Protein AF-0000000072558152 (afdb_homodimer)

Solvent-accessible surface area (backbone atoms only — not comparable to full-atom values): 14705 Å² total; per-residue (Å²): 129,83,75,72,67,82,74,81,78,76,41,56,68,63,50,48,52,78,83,38,44,68,44,53,42,51,45,34,74,75,70,56,70,82,71,44,77,47,60,40,48,53,92,43,73,33,59,75,52,48,48,66,57,54,38,52,54,49,49,74,70,37,63,76,85,47,40,68,62,45,72,67,58,80,70,61,51,43,91,43,69,68,57,49,44,47,52,39,52,52,47,50,57,67,42,75,77,51,61,62,75,40,41,73,60,43,42,34,34,37,35,34,72,89,79,68,46,74,41,78,53,78,128,128,84,73,75,66,82,73,82,77,76,42,57,69,64,50,47,53,78,81,38,45,67,43,52,42,53,45,34,74,75,69,56,68,82,70,44,74,46,61,39,48,55,95,44,73,32,59,75,50,48,48,66,57,53,39,51,53,48,50,75,70,39,63,76,87,50,40,68,61,45,74,65,58,81,72,60,48,43,91,44,70,67,58,49,44,49,51,39,51,52,48,51,56,66,41,76,76,52,60,61,76,39,40,72,59,43,42,33,34,38,35,32,72,90,80,68,47,74,42,78,52,78,129

Organism: Hypocrea jecorina (strain QM6a) (NCBI:txid431241)

Secondary structure (DSSP, 8-state):
----TT----B-GGG-GGGGHHHHHHHHHHH-----EEEEETT-GGGS--HHHHHHHHHHHS-GGGHHHHHH------S-HHHHHHHHHHHHHH-TTS-HHHHHT-EEEEE-TTT--EEEE--/---GGG----B-GGG-GGGGHHHHHHHHHHH-----EEEEETT-GGGS--HHHHHHHHHHHS-GGGHHHHHH------S-HHHHHHHHHHHHHH-TTS-HHHHHT-EEEEE-TTT--EEEE--

Foldseek 3Di:
DPPVPQDDDDDDQLLAVVVCLVVLLVCCVVPNDDEAEREAEPPGPLQVDDLVVVLVVVPVVDDPVCSVVSVPDDPPRDNDSLVSQVVRLVCLCPDPSHDNNHSVRYWYWYQYPVPRDIDTRDD/DPPVPPDDDDDDQLLQVVVCLVVLLVCCVVPNDDEAEREAEPPGPLQVDDLVVVLVVVPVVDDPVCSVVSVPDDPPRDNDSLVSQVVRLVCLCPDPSHDNNHSVRYWYWYAYPVPRDIDTRDD

InterPro domains:
  IPR001765 Carbonic anhydrase [PTHR43175] (7-122)
  IPR001765 Carbonic anhydrase [SM00947] (3-122)
  IPR036874 Carbonic anhydrase superfamily [G3DSA:3.40.1050.10] (2-121)
  IPR036874 Carbonic anhydrase superfamily [SSF53056] (6-121)

Radius of gyration: 18.53 Å; Cα contacts (8 Å, |Δi|>4): 327; chains: 2; bounding box: 43×47×46 Å

pLDDT: mean 92.31, std 12.51, range [23.36, 98.12]

Structure (mmCIF, N/CA/C/O backbone):
data_AF-0000000072558152-model_v1
#
loop_
_entity.id
_entity.type
_entity.pdbx_description
1 polymer 'Predicted protein'
#
loop_
_atom_site.group_PDB
_atom_site.id
_atom_site.type_symbol
_atom_site.label_atom_id
_atom_site.label_alt_id
_atom_site.label_comp_id
_atom_site.label_asym_id
_atom_site.label_entity_id
_atom_site.label_seq_id
_atom_site.pdbx_PDB_ins_code
_atom_site.Cartn_x
_atom_site.Cartn_y
_atom_site.Cartn_z
_atom_site.occupancy
_atom_site.B_iso_or_equiv
_atom_site.auth_seq_id
_atom_site.auth_comp_id
_atom_site.auth_asym_id
_atom_site.auth_atom_id
_atom_site.pdbx_PDB_model_num
ATOM 1 N N . MET A 1 1 ? 9.469 23.547 -16.219 1 23.36 1 MET A N 1
ATOM 2 C CA . MET A 1 1 ? 9.789 22.234 -15.688 1 23.36 1 MET A CA 1
ATOM 3 C C . MET A 1 1 ? 8.57 21.594 -15.031 1 23.36 1 MET A C 1
ATOM 5 O O . MET A 1 1 ? 8.047 22.125 -14.047 1 23.36 1 MET A O 1
ATOM 9 N N . THR A 1 2 ? 7.59 21.203 -15.703 1 30.59 2 THR A N 1
ATOM 10 C CA . THR A 1 2 ? 6.223 20.859 -15.328 1 30.59 2 THR A CA 1
ATOM 11 C C . THR A 1 2 ? 6.215 19.922 -14.125 1 30.59 2 THR A C 1
ATOM 13 O O . THR A 1 2 ? 6.82 18.844 -14.156 1 30.59 2 THR A O 1
ATOM 16 N N . VAL A 1 3 ? 6.297 20.438 -12.992 1 36.75 3 VAL A N 1
ATOM 17 C CA . VAL A 1 3 ? 6.164 19.844 -11.664 1 36.75 3 VAL A CA 1
ATOM 18 C C . VAL A 1 3 ? 4.98 18.875 -11.641 1 36.75 3 VAL A C 1
ATOM 20 O O . VAL A 1 3 ? 3.828 19.297 -11.758 1 36.75 3 VAL A O 1
ATOM 23 N N . LEU A 1 4 ? 4.777 18 -12.508 1 40.12 4 LEU A N 1
ATOM 24 C CA . LEU A 1 4 ? 3.799 16.922 -12.594 1 40.12 4 LEU A CA 1
ATOM 25 C C . LEU A 1 4 ? 3.33 16.5 -11.203 1 40.12 4 LEU A C 1
ATOM 27 O O . LEU A 1 4 ? 2.412 15.688 -11.078 1 40.12 4 LEU A O 1
ATOM 31 N N . ALA A 1 5 ? 4.059 16.781 -10.164 1 50.97 5 ALA A N 1
ATOM 32 C CA . ALA A 1 5 ? 3.885 16.062 -8.914 1 50.97 5 ALA A CA 1
ATOM 33 C C . ALA A 1 5 ? 2.557 16.406 -8.25 1 50.97 5 ALA A C 1
ATOM 35 O O . ALA A 1 5 ? 2.383 16.203 -7.047 1 50.97 5 ALA A O 1
ATOM 36 N N . GLU A 1 6 ? 1.617 17.062 -8.875 1 70.19 6 GLU A N 1
ATOM 37 C CA . GLU A 1 6 ? 0.761 17.75 -7.91 1 70.19 6 GLU A CA 1
ATOM 38 C C . GLU A 1 6 ? -0.038 16.75 -7.082 1 70.19 6 GLU A C 1
ATOM 40 O O . GLU A 1 6 ? -0.238 16.953 -5.879 1 70.19 6 GLU A O 1
ATOM 45 N N . VAL A 1 7 ? -0.436 15.625 -7.699 1 86.19 7 VAL A N 1
ATOM 46 C CA . VAL A 1 7 ? -1.205 14.664 -6.918 1 86.19 7 VAL A CA 1
ATOM 47 C C . VAL A 1 7 ? -0.476 13.328 -6.891 1 86.19 7 VAL A C 1
ATOM 49 O O . VAL A 1 7 ? -0.094 12.797 -7.934 1 86.19 7 VAL A O 1
ATOM 52 N N . ILE A 1 8 ? -0.134 12.883 -5.715 1 89.25 8 ILE A N 1
ATOM 53 C CA . ILE A 1 8 ? 0.43 11.555 -5.516 1 89.25 8 ILE A CA 1
ATOM 54 C C . ILE A 1 8 ? -0.683 10.57 -5.164 1 89.25 8 ILE A C 1
ATOM 56 O O . ILE A 1 8 ? -1.493 10.828 -4.27 1 89.25 8 ILE A O 1
ATOM 60 N N . ILE A 1 9 ? -0.671 9.461 -5.91 1 90.56 9 ILE A N 1
ATOM 61 C CA . ILE A 1 9 ? -1.746 8.492 -5.707 1 90.56 9 ILE A CA 1
ATOM 62 C C . ILE A 1 9 ? -1.176 7.203 -5.133 1 90.56 9 ILE A C 1
ATOM 64 O O . ILE A 1 9 ? -0.311 6.57 -5.742 1 90.56 9 ILE A O 1
ATOM 68 N N . HIS A 1 10 ? -1.588 6.922 -3.941 1 92.06 10 HIS A N 1
ATOM 69 C CA . HIS A 1 10 ? -1.386 5.602 -3.354 1 92.06 10 HIS A CA 1
ATOM 70 C C . HIS A 1 10 ? -2.637 4.738 -3.492 1 92.06 10 HIS A C 1
ATOM 72 O O . HIS A 1 10 ? -3.719 5.133 -3.057 1 92.06 10 HIS A O 1
ATOM 78 N N . ARG A 1 11 ? -2.436 3.568 -4.09 1 91.5 11 ARG A N 1
ATOM 79 C CA . ARG A 1 11 ? -3.557 2.654 -4.289 1 91.5 11 ARG A CA 1
ATOM 80 C C . ARG A 1 11 ? -3.342 1.349 -3.533 1 91.5 11 ARG A C 1
ATOM 82 O O . ARG A 1 11 ? -2.246 0.783 -3.559 1 91.5 11 ARG A O 1
ATOM 89 N N . ASN A 1 12 ? -4.367 0.986 -2.811 1 93.31 12 ASN A N 1
ATOM 90 C CA . ASN A 1 12 ? -4.391 -0.326 -2.172 1 93.31 12 ASN A CA 1
ATOM 91 C C . ASN A 1 12 ? -5.805 -0.895 -2.115 1 93.31 12 ASN A C 1
ATOM 93 O O . ASN A 1 12 ? -6.773 -0.189 -2.398 1 93.31 12 ASN A O 1
ATOM 97 N N . ALA A 1 13 ? -5.848 -2.148 -1.836 1 91.44 13 ALA A N 1
ATOM 98 C CA . ALA A 1 13 ? -7.145 -2.814 -1.768 1 91.44 13 ALA A CA 1
ATOM 99 C C . ALA A 1 13 ? -8.023 -2.188 -0.692 1 91.44 13 ALA A C 1
ATOM 101 O O . ALA A 1 13 ? -7.605 -2.035 0.456 1 91.44 13 ALA A O 1
ATOM 102 N N . GLY A 1 14 ? -9.25 -1.727 -1.136 1 91.06 14 GLY A N 1
ATOM 103 C CA . GLY A 1 14 ? -10.234 -1.191 -0.208 1 91.06 14 GLY A CA 1
ATOM 104 C C . GLY A 1 14 ? -9.977 0.26 0.156 1 91.06 14 GLY A C 1
ATOM 105 O O . GLY A 1 14 ? -10.695 0.832 0.979 1 91.06 14 GLY A O 1
ATOM 106 N N . GLY A 1 15 ? -8.875 0.843 -0.353 1 93.19 15 GLY A N 1
ATOM 107 C CA . GLY A 1 15 ? -8.547 2.201 0.051 1 93.19 15 GLY A CA 1
ATOM 108 C C . GLY A 1 15 ? -8.25 2.328 1.532 1 93.19 15 GLY A C 1
ATOM 109 O O . GLY A 1 15 ? -8.57 3.342 2.152 1 93.19 15 GLY A O 1
ATOM 110 N N . ASN A 1 16 ? -7.703 1.311 2.107 1 93.94 16 ASN A N 1
ATOM 111 C CA . ASN A 1 16 ? -7.461 1.24 3.545 1 93.94 16 ASN A CA 1
ATOM 112 C C . ASN A 1 16 ? -6.34 2.188 3.973 1 93.94 16 ASN A C 1
ATOM 114 O O . ASN A 1 16 ? -5.184 2 3.592 1 93.94 16 ASN A O 1
ATOM 118 N N . VAL A 1 17 ? -6.684 3.176 4.797 1 96.25 17 VAL A N 1
ATOM 119 C CA . VAL A 1 17 ? -5.766 4.254 5.141 1 96.25 17 VAL A CA 1
ATOM 120 C C . VAL A 1 17 ? -4.633 3.713 6.012 1 96.25 17 VAL A C 1
ATOM 122 O O . VAL A 1 17 ? -3.514 4.227 5.977 1 96.25 17 VAL A O 1
ATOM 125 N N . ARG A 1 18 ? -4.84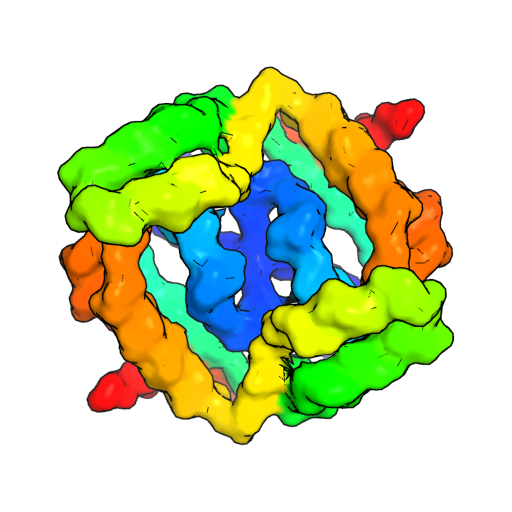 2.729 6.797 1 94.75 18 ARG A N 1
ATOM 126 C CA . ARG A 1 18 ? -3.824 2.166 7.68 1 94.75 18 ARG A CA 1
ATOM 127 C C . ARG A 1 18 ? -2.672 1.568 6.883 1 94.75 18 ARG A C 1
ATOM 129 O O . ARG A 1 18 ? -1.51 1.678 7.28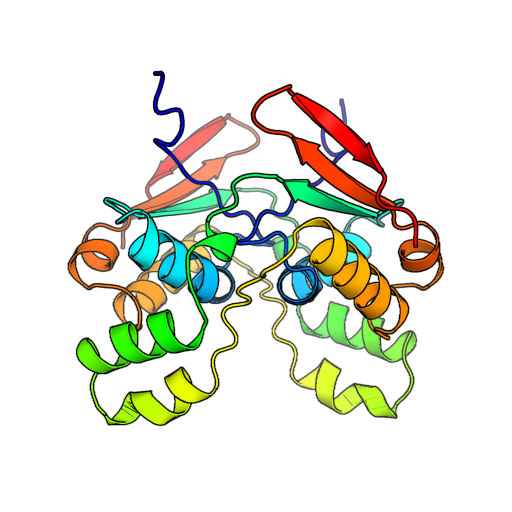1 1 94.75 18 ARG A O 1
ATOM 136 N N . HIS A 1 19 ? -3.006 1.034 5.734 1 93.69 19 HIS A N 1
ATOM 137 C CA . HIS A 1 19 ? -1.99 0.435 4.875 1 93.69 19 HIS A CA 1
ATOM 138 C C . HIS A 1 19 ? -1.286 1.494 4.035 1 93.69 19 HIS A C 1
ATOM 140 O O . HIS A 1 19 ? -0.34 1.186 3.305 1 93.69 19 HIS A O 1
ATOM 146 N N . ALA A 1 20 ? -1.738 2.695 4.18 1 95.5 20 ALA A N 1
ATOM 147 C CA . ALA A 1 20 ? -1.115 3.811 3.473 1 95.5 20 ALA A CA 1
ATOM 148 C C . ALA A 1 20 ? -0.23 4.629 4.41 1 95.5 20 ALA A C 1
ATOM 150 O O . ALA A 1 20 ? 0.455 5.555 3.975 1 95.5 20 ALA A O 1
ATOM 151 N N . LEU A 1 21 ? -0.146 4.297 5.672 1 96.56 21 LEU A N 1
ATOM 152 C CA . LEU A 1 21 ? 0.521 5.125 6.668 1 96.56 21 LEU A CA 1
ATOM 153 C C . LEU A 1 21 ? 1.984 5.348 6.301 1 96.56 21 LEU A C 1
ATOM 155 O O . LEU A 1 21 ? 2.461 6.484 6.293 1 96.56 21 LEU A O 1
ATOM 159 N N . ARG A 1 22 ? 2.627 4.277 5.996 1 95.56 22 ARG A N 1
ATOM 160 C CA . ARG A 1 22 ? 4.039 4.371 5.637 1 95.56 22 ARG A CA 1
ATOM 161 C C . ARG A 1 22 ? 4.242 5.355 4.488 1 95.56 22 ARG A C 1
ATOM 163 O O . ARG A 1 22 ? 5.148 6.191 4.535 1 95.56 22 ARG A O 1
ATOM 170 N N . ASN A 1 23 ? 3.428 5.219 3.512 1 95.69 23 ASN A N 1
ATOM 171 C CA . ASN A 1 23 ? 3.518 6.109 2.357 1 95.69 23 ASN A CA 1
ATOM 172 C C . ASN A 1 23 ? 3.252 7.559 2.744 1 95.69 23 ASN A C 1
ATOM 174 O O . ASN A 1 23 ? 3.971 8.461 2.312 1 95.69 23 ASN A O 1
ATOM 178 N N . MET A 1 24 ? 2.248 7.785 3.58 1 95.94 24 MET A N 1
ATOM 179 C CA . MET A 1 24 ? 1.919 9.141 4.012 1 95.94 24 MET A CA 1
ATOM 180 C C . MET A 1 24 ? 3.082 9.766 4.773 1 95.94 24 MET A C 1
ATOM 182 O O . MET A 1 24 ? 3.424 10.93 4.543 1 95.94 24 MET A O 1
ATOM 186 N N . ILE A 1 25 ? 3.689 8.969 5.605 1 96.31 25 ILE A N 1
ATOM 187 C CA . ILE A 1 25 ? 4.82 9.453 6.387 1 96.31 25 ILE A CA 1
ATOM 188 C C . ILE A 1 25 ? 5.969 9.836 5.453 1 96.31 25 ILE A C 1
ATOM 190 O O . ILE A 1 25 ? 6.465 10.969 5.5 1 96.31 25 ILE A O 1
ATOM 194 N N . ILE A 1 26 ? 6.336 8.961 4.594 1 94.81 26 ILE A N 1
ATOM 195 C CA . ILE A 1 26 ? 7.473 9.164 3.707 1 94.81 26 ILE A CA 1
ATOM 196 C C . ILE A 1 26 ? 7.211 10.367 2.801 1 94.81 26 ILE A C 1
ATOM 198 O O . ILE A 1 26 ? 8.047 11.266 2.689 1 94.81 26 ILE A O 1
ATOM 202 N N . LEU A 1 27 ? 6.043 10.422 2.17 1 92.94 27 LEU A N 1
ATOM 203 C CA . LEU A 1 27 ? 5.711 11.477 1.214 1 92.94 27 LEU A CA 1
ATOM 204 C C . LEU A 1 27 ? 5.648 12.836 1.9 1 92.94 27 LEU A C 1
ATOM 206 O O . LEU A 1 27 ? 6.086 13.836 1.337 1 92.94 27 LEU A O 1
ATOM 210 N N . ASP A 1 28 ? 5.102 12.797 3.064 1 94.44 28 ASP A N 1
ATOM 211 C CA . ASP A 1 28 ? 5.027 14.07 3.779 1 94.44 28 ASP A CA 1
ATOM 212 C C . ASP A 1 28 ? 6.418 14.562 4.172 1 94.44 28 ASP A C 1
ATOM 214 O O . ASP A 1 28 ? 6.703 15.758 4.09 1 94.44 28 ASP A O 1
ATOM 218 N N . GLU A 1 29 ? 7.277 13.672 4.625 1 92.62 29 GLU A N 1
ATOM 219 C CA . GLU A 1 29 ? 8.633 14.023 5.023 1 92.62 29 GLU A CA 1
ATOM 220 C C . GLU A 1 29 ? 9.445 14.531 3.836 1 92.62 29 GLU A C 1
ATOM 222 O O . GLU A 1 29 ? 10.242 15.461 3.973 1 92.62 29 GLU A O 1
ATOM 227 N N . VAL A 1 30 ? 9.273 13.969 2.707 1 90.31 30 VAL A N 1
ATOM 228 C CA . VAL A 1 30 ? 10.133 14.234 1.561 1 90.31 30 VAL A CA 1
ATOM 229 C C . VAL A 1 30 ? 9.539 15.352 0.71 1 90.31 30 VAL A C 1
ATOM 231 O O . VAL A 1 30 ? 10.266 16.219 0.221 1 90.31 30 VAL A O 1
ATOM 234 N N . LEU A 1 31 ? 8.18 15.398 0.542 1 89.06 31 LEU A N 1
ATOM 235 C CA . LEU A 1 31 ? 7.555 16.297 -0.418 1 89.06 31 LEU A CA 1
ATOM 236 C C . LEU A 1 31 ? 6.746 17.375 0.297 1 89.06 31 LEU A C 1
ATOM 238 O O . LEU A 1 31 ? 6.445 18.422 -0.286 1 89.06 31 LEU A O 1
ATOM 242 N N . GLY A 1 32 ? 6.41 17.141 1.505 1 92.44 32 GLY A N 1
ATOM 243 C CA . GLY A 1 32 ? 5.523 18.062 2.191 1 92.44 32 GLY A CA 1
ATOM 244 C C . GLY A 1 32 ? 4.109 18.062 1.643 1 92.44 32 GLY A C 1
ATOM 245 O O . GLY A 1 32 ? 3.742 18.906 0.837 1 92.44 32 GLY A O 1
ATOM 246 N N . LEU A 1 33 ? 3.271 17.188 2.146 1 93.44 33 LEU A N 1
ATOM 247 C CA . LEU A 1 33 ? 1.898 17.047 1.674 1 93.44 33 LEU A CA 1
ATOM 248 C C . LEU A 1 33 ? 1.045 18.234 2.135 1 93.44 33 LEU A C 1
ATOM 250 O O . LEU A 1 33 ? 1.193 18.703 3.262 1 93.44 33 LEU A O 1
ATOM 254 N N . LYS A 1 34 ? 0.172 18.625 1.246 1 94.56 34 LYS A N 1
ATOM 255 C CA . LYS A 1 34 ? -0.689 19.766 1.559 1 94.56 34 LYS A CA 1
ATOM 256 C C . LYS A 1 34 ? -2.084 19.297 1.971 1 94.56 34 LYS A C 1
ATOM 258 O O . LYS A 1 34 ? -2.719 19.922 2.83 1 94.56 34 LYS A O 1
ATOM 263 N N . GLU A 1 35 ? -2.49 18.219 1.309 1 95.25 35 GLU A N 1
ATOM 264 C CA . GLU A 1 35 ? -3.826 17.688 1.562 1 95.25 35 GLU A CA 1
ATOM 265 C C . GLU A 1 35 ? -3.877 16.172 1.317 1 95.25 35 GLU A C 1
ATOM 267 O O . GLU A 1 35 ? -3.039 15.633 0.596 1 95.25 35 GLU A O 1
ATOM 272 N N . ILE A 1 36 ? -4.816 15.562 2.031 1 95.94 36 ILE A N 1
ATOM 273 C CA . ILE A 1 36 ? -5.062 14.133 1.851 1 95.94 36 ILE A CA 1
ATOM 274 C C . ILE A 1 36 ? -6.52 13.906 1.457 1 95.94 36 ILE A C 1
ATOM 276 O O . ILE A 1 36 ? -7.43 14.461 2.076 1 95.94 36 ILE A O 1
ATOM 280 N N . ALA A 1 37 ? -6.766 13.211 0.42 1 96.75 37 ALA A N 1
ATOM 281 C CA . ALA A 1 37 ? -8.086 12.727 0.049 1 96.75 37 ALA A CA 1
ATOM 282 C C . ALA A 1 37 ? -8.148 11.203 0.106 1 96.75 37 ALA A C 1
ATOM 284 O O . ALA A 1 37 ? -7.305 10.516 -0.48 1 96.75 37 ALA A O 1
ATOM 285 N N . LEU A 1 38 ? -9.078 10.688 0.909 1 97 38 LEU A N 1
ATOM 286 C CA . LEU A 1 38 ? -9.367 9.258 0.969 1 97 38 LEU A CA 1
ATOM 287 C C . LEU A 1 38 ? -10.523 8.898 0.036 1 97 38 LEU A C 1
ATOM 289 O O . LEU A 1 38 ? -11.641 9.391 0.205 1 97 38 LEU A O 1
ATOM 293 N N . VAL A 1 39 ? -10.227 8.102 -0.917 1 96.81 39 VAL A N 1
ATOM 294 C CA . VAL A 1 39 ? -11.242 7.801 -1.92 1 96.81 39 VAL A CA 1
ATOM 295 C C . VAL A 1 39 ? -11.523 6.301 -1.943 1 96.81 39 VAL A C 1
ATOM 297 O O . VAL A 1 39 ? -10.617 5.496 -2.18 1 96.81 39 VAL A O 1
ATOM 300 N N . HIS A 1 40 ? -12.711 5.91 -1.589 1 97.44 40 HIS A N 1
ATOM 301 C CA . HIS A 1 40 ? -13.219 4.57 -1.86 1 97.44 40 HIS A CA 1
ATOM 302 C C . HIS A 1 40 ? -14.094 4.559 -3.109 1 97.44 40 HIS A C 1
ATOM 304 O O . HIS A 1 40 ? -14.383 5.613 -3.68 1 97.44 40 HIS A O 1
ATOM 310 N N . HIS A 1 41 ? -14.391 3.434 -3.572 1 95.81 41 HIS A N 1
ATOM 311 C CA . HIS A 1 41 ? -15.281 3.377 -4.73 1 95.81 41 HIS A CA 1
ATOM 312 C C . HIS A 1 41 ? -16.344 2.291 -4.559 1 95.81 41 HIS A C 1
ATOM 314 O O . HIS A 1 41 ? -16.156 1.358 -3.775 1 95.81 41 HIS A O 1
ATOM 320 N N . THR A 1 42 ? -17.391 2.48 -5.254 1 94.75 42 THR A N 1
ATOM 321 C CA . THR A 1 42 ? -18.438 1.47 -5.223 1 94.75 42 THR A CA 1
ATOM 322 C C . THR A 1 42 ? -17.984 0.205 -5.953 1 94.75 42 THR A C 1
ATOM 324 O O . THR A 1 42 ? -17.016 0.225 -6.695 1 94.75 42 THR A O 1
ATOM 327 N N . ASP A 1 43 ? -18.625 -0.976 -5.684 1 92.12 43 ASP A N 1
ATOM 328 C CA . ASP A 1 43 ? -18.359 -2.256 -6.332 1 92.12 43 ASP A CA 1
ATOM 329 C C . ASP A 1 43 ? -16.906 -2.676 -6.133 1 92.12 43 ASP A C 1
ATOM 331 O O . ASP A 1 43 ? -16.266 -3.174 -7.059 1 92.12 43 ASP A O 1
ATOM 335 N N . CYS A 1 44 ? -16.375 -2.318 -4.957 1 92.94 44 CYS A N 1
ATOM 336 C CA . CYS A 1 44 ? -15.023 -2.699 -4.57 1 92.94 44 CYS A CA 1
ATOM 337 C C . CYS A 1 44 ? -14.953 -4.188 -4.246 1 92.94 44 CYS A C 1
ATOM 339 O O . CYS A 1 44 ? -15.852 -4.734 -3.604 1 92.94 44 CYS A O 1
ATOM 341 N N . SER A 1 45 ? -13.859 -4.793 -4.641 1 88.62 45 SER A N 1
ATOM 342 C CA . SER A 1 45 ? -13.656 -6.219 -4.406 1 88.62 45 SER A CA 1
ATOM 343 C C . SER A 1 45 ? -13.664 -6.535 -2.914 1 88.62 45 SER A C 1
ATOM 345 O O . SER A 1 45 ? -14.07 -7.629 -2.508 1 88.62 45 SER A O 1
ATOM 347 N N . THR A 1 46 ? -13.297 -5.566 -2.07 1 93.19 46 THR A N 1
ATOM 348 C CA . THR A 1 46 ? -13.227 -5.812 -0.634 1 93.19 46 THR A CA 1
ATOM 349 C C . THR A 1 46 ? -14.625 -5.961 -0.045 1 93.19 46 THR A C 1
ATOM 351 O O . THR A 1 46 ? -14.781 -6.367 1.108 1 93.19 46 THR A O 1
ATOM 354 N N . LEU A 1 47 ? -15.602 -5.715 -0.815 1 93.44 47 LEU A N 1
ATOM 355 C CA . LEU A 1 47 ? -16.984 -5.93 -0.397 1 93.44 47 LEU A CA 1
ATOM 356 C C . LEU A 1 47 ? -17.406 -7.379 -0.616 1 93.44 47 LEU A C 1
ATOM 358 O O . LEU A 1 47 ? -18.438 -7.816 -0.112 1 93.44 47 LEU A O 1
ATOM 362 N N . ARG A 1 48 ? -16.578 -8.172 -1.327 1 91.56 48 ARG A N 1
ATOM 363 C CA . ARG A 1 48 ? -17.031 -9.461 -1.85 1 91.56 48 ARG A CA 1
ATOM 364 C C . ARG A 1 48 ? -16.422 -10.617 -1.063 1 91.56 48 ARG A C 1
ATOM 366 O O . ARG A 1 48 ? -16.609 -11.781 -1.415 1 91.56 48 ARG A O 1
ATOM 373 N N . PHE A 1 49 ? -15.68 -10.273 -0.09 1 93.75 49 PHE A N 1
ATOM 374 C CA . PHE A 1 49 ? -15.109 -11.328 0.743 1 93.75 49 PHE A CA 1
ATOM 375 C C . PHE A 1 49 ? -15.102 -10.906 2.209 1 93.75 49 PHE A C 1
ATOM 377 O O . PHE A 1 49 ? -15.453 -9.773 2.541 1 93.75 49 PHE A O 1
ATOM 384 N N . ARG A 1 50 ? -14.875 -11.867 3.088 1 95.75 50 ARG A N 1
ATOM 385 C CA . ARG A 1 50 ? -14.539 -11.633 4.488 1 95.75 50 ARG A CA 1
ATOM 386 C C . ARG A 1 50 ? -13.102 -12.047 4.789 1 95.75 50 ARG A C 1
ATOM 388 O O . ARG A 1 50 ? -12.539 -12.898 4.102 1 95.75 50 ARG A O 1
ATOM 395 N N . ASP A 1 51 ? -12.562 -11.43 5.781 1 97.12 51 ASP A N 1
ATOM 396 C CA . ASP A 1 51 ? -11.172 -11.727 6.133 1 97.12 51 ASP A CA 1
ATOM 397 C C . ASP A 1 51 ? -10.984 -13.227 6.355 1 97.12 51 ASP A C 1
ATOM 399 O O . ASP A 1 51 ? -9.992 -13.805 5.898 1 97.12 51 ASP A O 1
ATOM 403 N N . ASP A 1 52 ? -11.984 -13.789 7.004 1 97.06 52 ASP A N 1
ATOM 404 C CA . ASP A 1 52 ? -11.859 -15.203 7.359 1 97.06 52 ASP A CA 1
ATOM 405 C C . ASP A 1 52 ? -11.828 -16.078 6.109 1 97.06 52 ASP A C 1
ATOM 407 O O . ASP A 1 52 ? -11.188 -17.125 6.098 1 97.06 52 ASP A O 1
ATOM 411 N N . ASP A 1 53 ? -12.508 -15.609 5.074 1 96.56 53 ASP A N 1
ATOM 412 C CA . ASP A 1 53 ? -12.492 -16.359 3.82 1 96.56 53 ASP A CA 1
ATOM 413 C C . ASP A 1 53 ? -11.086 -16.406 3.229 1 96.56 53 ASP A C 1
ATOM 415 O O . ASP A 1 53 ? -10.609 -17.469 2.809 1 96.56 53 ASP A O 1
ATOM 419 N N . ILE A 1 54 ? -10.438 -15.336 3.273 1 96.81 54 ILE A N 1
ATOM 420 C CA . ILE A 1 54 ? -9.094 -15.234 2.713 1 96.81 54 ILE A CA 1
ATOM 421 C C . ILE A 1 54 ? -8.109 -16.016 3.58 1 96.81 54 ILE A C 1
ATOM 423 O O . ILE A 1 54 ? -7.281 -16.766 3.062 1 96.81 54 ILE A O 1
ATOM 427 N N . ARG A 1 55 ? -8.219 -15.875 4.852 1 97.69 55 ARG A N 1
ATOM 428 C CA . ARG A 1 55 ? -7.336 -16.594 5.758 1 97.69 55 ARG A CA 1
ATOM 429 C C . ARG A 1 55 ? -7.48 -18.109 5.582 1 97.69 55 ARG A C 1
ATOM 431 O O . ARG A 1 55 ? -6.484 -18.828 5.527 1 97.69 55 ARG A O 1
ATOM 438 N N . ARG A 1 56 ? -8.703 -18.578 5.441 1 97.56 56 ARG A N 1
ATOM 439 C CA . ARG A 1 56 ? -8.945 -20 5.234 1 97.56 56 ARG A CA 1
ATOM 440 C C . ARG A 1 56 ? -8.312 -20.484 3.932 1 97.56 56 ARG A C 1
ATOM 442 O O . ARG A 1 56 ? -7.672 -21.531 3.898 1 97.56 56 ARG A O 1
ATOM 449 N N . SER A 1 57 ? -8.562 -19.672 2.973 1 97.19 57 SER A N 1
ATOM 450 C CA . SER A 1 57 ? -7.98 -20.016 1.68 1 97.19 57 SER A CA 1
ATOM 451 C C . SER A 1 57 ? -6.457 -20.094 1.766 1 97.19 57 SER A C 1
ATOM 453 O O . SER A 1 57 ? -5.855 -21.047 1.248 1 97.19 57 SER A O 1
ATOM 455 N N . LEU A 1 58 ? -5.812 -19.172 2.412 1 97.06 58 LEU A N 1
ATOM 456 C CA . LEU A 1 58 ? -4.359 -19.156 2.557 1 97.06 58 LEU A CA 1
ATOM 457 C C . LEU A 1 58 ? -3.875 -20.359 3.344 1 97.06 58 LEU A C 1
ATOM 459 O O . LEU A 1 58 ? -2.855 -20.969 3 1 97.06 58 LEU A O 1
ATOM 463 N N . LYS A 1 59 ? -4.594 -20.703 4.355 1 97.5 59 LYS A N 1
ATOM 464 C CA . LYS A 1 59 ? -4.199 -21.828 5.191 1 97.5 59 LYS A CA 1
ATOM 465 C C . LYS A 1 59 ? -4.246 -23.141 4.406 1 97.5 59 LYS A C 1
ATOM 467 O O . LYS A 1 59 ? -3.416 -24.016 4.621 1 97.5 59 LYS A O 1
ATOM 472 N N . LEU A 1 60 ? -5.113 -23.234 3.469 1 96.94 60 LEU A N 1
ATOM 473 C CA . LEU A 1 60 ? -5.227 -24.438 2.641 1 96.94 60 LEU A CA 1
ATOM 474 C C . LEU A 1 60 ? -4.039 -24.547 1.688 1 96.94 60 LEU A C 1
ATOM 476 O O . LEU A 1 60 ? -3.676 -25.656 1.275 1 96.94 60 LEU A O 1
ATOM 480 N N . LYS A 1 61 ? -3.42 -23.438 1.468 1 95.56 61 LYS A N 1
ATOM 481 C CA . LYS A 1 61 ? -2.383 -23.391 0.439 1 95.56 61 LYS A CA 1
ATOM 482 C C . LYS A 1 61 ? -0.995 -23.281 1.062 1 95.56 61 LYS A C 1
ATOM 484 O O . LYS A 1 61 ? 0.005 -23.188 0.35 1 95.56 61 LYS A O 1
ATOM 489 N N . THR A 1 62 ? -0.952 -23.219 2.363 1 96.25 62 THR A N 1
ATOM 490 C CA . THR A 1 62 ? 0.328 -23.016 3.033 1 96.25 62 THR A CA 1
ATOM 491 C C . THR A 1 62 ? 0.55 -24.062 4.117 1 96.25 62 THR A C 1
ATOM 493 O O . THR A 1 62 ? -0.388 -24.75 4.523 1 96.25 62 THR A O 1
ATOM 496 N N . ASP A 1 63 ? 1.824 -24.219 4.477 1 97.19 63 ASP A N 1
ATOM 497 C CA . ASP A 1 63 ? 2.18 -25.094 5.59 1 97.19 63 ASP A CA 1
ATOM 498 C C . ASP A 1 63 ? 1.65 -24.531 6.91 1 97.19 63 ASP A C 1
ATOM 500 O O . ASP A 1 63 ? 1.571 -23.312 7.094 1 97.19 63 ASP A O 1
ATOM 504 N N . SER A 1 64 ? 1.367 -25.453 7.859 1 97.75 64 SER A N 1
ATOM 505 C CA . SER A 1 64 ? 0.771 -25.078 9.141 1 97.75 64 SER A CA 1
ATOM 506 C C . SER A 1 64 ? 1.69 -24.156 9.938 1 97.75 64 SER A C 1
ATOM 508 O O . SER A 1 64 ? 1.236 -23.438 10.82 1 97.75 64 SER A O 1
ATOM 510 N N . GLN A 1 65 ? 2.902 -24.156 9.602 1 98 65 GLN A N 1
ATOM 511 C CA . GLN A 1 65 ? 3.834 -23.281 10.312 1 98 65 GLN A CA 1
ATOM 512 C C . GLN A 1 65 ? 3.504 -21.812 10.078 1 98 65 GLN A C 1
ATOM 514 O O . GLN A 1 65 ? 3.887 -20.953 10.875 1 98 65 GLN A O 1
ATOM 519 N N . TYR A 1 66 ? 2.801 -21.516 9.023 1 97.75 66 TYR A N 1
ATOM 520 C CA . TYR A 1 66 ? 2.496 -20.125 8.672 1 97.75 66 TYR A CA 1
ATOM 521 C C . TYR A 1 66 ? 1.123 -19.734 9.195 1 97.75 66 TYR A C 1
ATOM 523 O O . TYR A 1 66 ? 0.725 -18.562 9.078 1 97.75 66 TYR A O 1
ATOM 531 N N . TRP A 1 67 ? 0.379 -20.656 9.758 1 97.81 67 TRP A N 1
ATOM 532 C CA . TRP A 1 67 ? -1.011 -20.422 10.133 1 97.81 67 TRP A CA 1
ATOM 533 C C . TRP A 1 67 ? -1.108 -19.328 11.18 1 97.81 67 TRP A C 1
ATOM 535 O O . TRP A 1 67 ? -2 -18.469 11.117 1 97.81 67 TRP A O 1
ATOM 545 N N . PRO A 1 68 ? -0.21 -19.266 12.148 1 98.12 68 PRO A N 1
ATOM 546 C CA . PRO A 1 68 ? -0.29 -18.172 13.109 1 98.12 68 PRO A CA 1
ATOM 547 C C . PRO A 1 68 ? -0.15 -16.797 12.445 1 98.12 68 PRO A C 1
ATOM 549 O O . PRO A 1 68 ? -0.84 -15.852 12.82 1 98.12 68 PRO A O 1
ATOM 552 N N . VAL A 1 69 ? 0.726 -16.688 11.5 1 97.06 69 VAL A N 1
ATOM 553 C CA . VAL A 1 69 ? 0.907 -15.438 10.758 1 97.06 69 VAL A CA 1
ATOM 554 C C . VAL A 1 69 ? -0.363 -15.117 9.969 1 97.06 69 VAL A C 1
ATOM 556 O O . VAL A 1 69 ? -0.837 -13.977 9.992 1 97.06 69 VAL A O 1
ATOM 559 N N . ILE A 1 70 ? -0.934 -16.047 9.359 1 97.75 70 ILE A N 1
ATOM 560 C CA . ILE A 1 70 ? -2.146 -15.891 8.57 1 97.75 70 ILE A CA 1
ATOM 561 C C . ILE A 1 70 ? -3.297 -15.445 9.461 1 97.75 70 ILE A C 1
ATOM 563 O O . ILE A 1 70 ? -4.051 -14.531 9.109 1 97.75 70 ILE A O 1
ATOM 567 N N . ASP A 1 71 ? -3.385 -16.047 10.641 1 98 71 ASP A N 1
ATOM 568 C CA . ASP A 1 71 ? -4.457 -15.719 11.578 1 98 71 ASP A CA 1
ATOM 569 C C . ASP A 1 71 ? -4.367 -14.266 12.031 1 98 71 ASP A C 1
ATOM 571 O O . ASP A 1 71 ? -5.383 -13.648 12.359 1 98 71 ASP A O 1
ATOM 575 N N . SER A 1 72 ? -3.176 -13.711 11.93 1 96.88 72 SER A N 1
ATOM 576 C CA . SER A 1 72 ? -2.973 -12.352 12.414 1 96.88 72 SER A CA 1
ATOM 577 C C . SER A 1 72 ? -3.16 -11.328 11.297 1 96.88 72 SER A C 1
ATOM 579 O O . SER A 1 72 ? -3.168 -10.125 11.539 1 96.88 72 SER A O 1
ATOM 581 N N . MET A 1 73 ? -3.363 -11.773 10.078 1 95.69 73 MET A N 1
ATOM 582 C CA . MET A 1 73 ? -3.49 -10.867 8.938 1 95.69 73 MET A CA 1
ATOM 583 C C . MET A 1 73 ? -4.84 -10.156 8.953 1 95.69 73 MET A C 1
ATOM 585 O O . MET A 1 73 ? -5.879 -10.797 9.141 1 95.69 73 M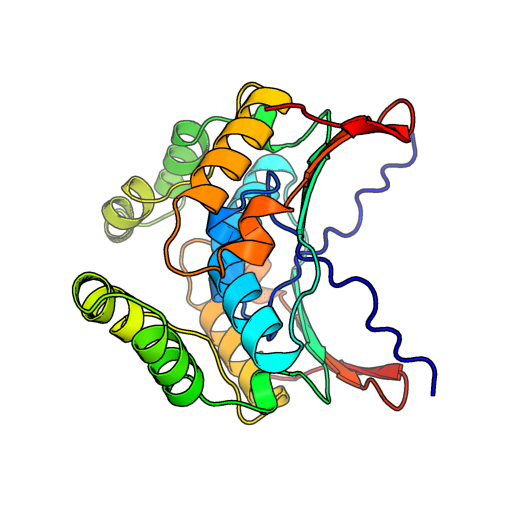ET A O 1
ATOM 589 N N . HIS A 1 74 ? -4.742 -8.828 8.828 1 94.06 74 HIS A N 1
ATOM 590 C CA . HIS A 1 74 ? -5.926 -8.008 8.617 1 94.06 74 HIS A CA 1
ATOM 591 C C . HIS A 1 74 ? -6.102 -7.664 7.141 1 94.06 74 HIS A C 1
ATOM 593 O O . HIS A 1 74 ? -5.426 -6.77 6.621 1 94.06 74 HIS A O 1
ATOM 599 N N . MET A 1 75 ? -7.035 -8.312 6.531 1 95.5 75 MET A N 1
ATOM 600 C CA . MET A 1 75 ? -7.219 -8.148 5.094 1 95.5 75 MET A CA 1
ATOM 601 C C . MET A 1 75 ? -8.016 -6.891 4.781 1 95.5 75 MET A C 1
ATOM 603 O O . MET A 1 75 ? -7.883 -6.312 3.703 1 95.5 75 MET A O 1
ATOM 607 N N . GLY A 1 76 ? -8.836 -6.504 5.66 1 95.12 76 GLY A N 1
ATOM 608 C CA . GLY A 1 76 ? -9.516 -5.227 5.516 1 95.12 76 GLY A CA 1
ATOM 609 C C . GLY A 1 76 ? -10.789 -5.32 4.691 1 95.12 76 GLY A C 1
ATOM 610 O O . GLY A 1 76 ? -11.078 -4.43 3.891 1 95.12 76 GLY A O 1
ATOM 611 N N . ALA A 1 77 ? -11.492 -6.406 4.809 1 95.62 77 ALA A N 1
ATOM 612 C CA . ALA A 1 77 ? -12.82 -6.508 4.207 1 95.62 77 ALA A CA 1
ATOM 613 C C . ALA A 1 77 ? -13.766 -5.449 4.766 1 95.62 77 ALA A C 1
ATOM 615 O O . ALA A 1 77 ? -13.68 -5.094 5.945 1 95.62 77 ALA A O 1
ATOM 616 N N . ILE A 1 78 ? -14.602 -4.895 3.869 1 94.88 78 ILE A N 1
ATOM 617 C CA . ILE A 1 78 ? -15.57 -3.906 4.324 1 94.88 78 ILE A CA 1
ATOM 618 C C . ILE A 1 78 ? -16.984 -4.352 3.934 1 94.88 78 ILE A C 1
ATOM 620 O O . ILE A 1 78 ? -17.141 -5.234 3.09 1 94.88 78 ILE A O 1
ATOM 624 N N . THR A 1 79 ? -17.984 -3.785 4.633 1 94.38 79 THR A N 1
ATOM 625 C CA . THR A 1 79 ? -19.375 -4.145 4.344 1 94.38 79 THR A CA 1
ATOM 626 C C . THR A 1 79 ? -20.156 -2.928 3.861 1 94.38 79 THR A C 1
ATOM 628 O O . THR A 1 79 ? -21.25 -3.064 3.326 1 94.38 79 THR A O 1
ATOM 631 N N . ASP A 1 80 ? -19.609 -1.793 4.098 1 95.81 80 ASP A N 1
ATOM 632 C CA . ASP A 1 80 ? -20.219 -0.522 3.73 1 95.81 80 ASP A CA 1
ATOM 633 C C . ASP A 1 80 ? -19.172 0.509 3.338 1 95.81 80 ASP A C 1
ATOM 635 O O . ASP A 1 80 ? -18.328 0.877 4.152 1 95.81 80 ASP A O 1
ATOM 639 N N . VAL A 1 81 ? -19.297 0.968 2.115 1 96.25 81 VAL A N 1
ATOM 640 C CA . VAL A 1 81 ? -18.25 1.806 1.531 1 96.25 81 VAL A CA 1
ATOM 641 C C . VAL A 1 81 ? -18.156 3.123 2.299 1 96.25 81 VAL A C 1
ATOM 643 O O . VAL A 1 81 ? -17.062 3.527 2.719 1 96.25 81 VAL A O 1
ATOM 646 N N . GLU A 1 82 ? -19.281 3.746 2.576 1 96 82 GLU A N 1
ATOM 647 C CA . GLU A 1 82 ? -19.266 5.039 3.256 1 96 82 GLU A CA 1
ATOM 648 C C . GLU A 1 82 ? -18.797 4.898 4.699 1 96 82 GLU A C 1
ATOM 650 O O . GLU A 1 82 ? -18.031 5.73 5.191 1 96 82 GLU A O 1
ATOM 655 N N . HIS A 1 83 ? -19.219 3.883 5.34 1 96.44 83 HIS A N 1
ATOM 656 C CA . HIS A 1 83 ? -18.766 3.646 6.707 1 96.44 83 HIS A CA 1
ATOM 657 C C . HIS A 1 83 ? -17.266 3.416 6.762 1 96.44 83 HIS A C 1
ATOM 659 O O . HIS A 1 83 ? -16.594 3.881 7.688 1 96.44 83 HIS A O 1
ATOM 665 N N . SER A 1 84 ? -16.812 2.707 5.793 1 96.75 84 SER A N 1
ATOM 666 C CA . SER A 1 84 ? -15.375 2.449 5.734 1 96.75 84 SER A CA 1
ATOM 667 C C . SER A 1 84 ? -14.586 3.748 5.602 1 96.75 84 SER A C 1
ATOM 669 O O . SER A 1 84 ? -13.539 3.916 6.242 1 96.75 84 SER A O 1
ATOM 671 N N . VAL A 1 85 ? -15.094 4.629 4.77 1 97.69 85 VAL A N 1
ATOM 672 C CA . VAL A 1 85 ? -14.43 5.922 4.609 1 97.69 85 VAL A CA 1
ATOM 673 C C . VAL A 1 85 ? -14.453 6.68 5.938 1 97.69 85 VAL A C 1
ATOM 675 O O . VAL A 1 85 ? -13.438 7.258 6.344 1 97.69 85 VAL A O 1
ATOM 678 N N . ARG A 1 86 ? -15.555 6.648 6.629 1 97.12 86 ARG A N 1
ATOM 679 C CA . ARG A 1 86 ? -15.664 7.34 7.91 1 97.12 86 ARG A CA 1
ATOM 680 C C . ARG A 1 86 ? -14.711 6.742 8.938 1 97.12 86 ARG A C 1
ATOM 682 O O . ARG A 1 86 ? -14.047 7.473 9.68 1 97.12 86 ARG A O 1
ATOM 689 N N . ASP A 1 87 ? -14.656 5.438 8.969 1 96.75 87 ASP A N 1
ATOM 690 C CA . ASP A 1 87 ? -13.727 4.754 9.867 1 96.75 87 ASP A CA 1
ATOM 691 C C . ASP A 1 87 ? -12.289 5.164 9.57 1 96.75 87 ASP A C 1
ATOM 693 O O . ASP A 1 87 ? -11.5 5.383 10.5 1 96.75 87 ASP A O 1
ATOM 697 N N . ASP A 1 88 ? -11.961 5.215 8.32 1 97.12 88 ASP A N 1
ATOM 698 C CA . ASP A 1 88 ? -10.609 5.586 7.902 1 97.12 88 ASP A CA 1
ATOM 699 C C . ASP A 1 88 ? -10.289 7.023 8.297 1 97.12 88 ASP A C 1
ATOM 701 O O . ASP A 1 88 ? -9.188 7.316 8.758 1 97.12 88 ASP A O 1
ATOM 705 N N . LEU A 1 89 ? -11.312 7.914 8.117 1 97.19 89 LEU A N 1
ATOM 706 C CA . LEU A 1 89 ? -11.125 9.305 8.516 1 97.19 89 LEU A CA 1
ATOM 707 C C . LEU A 1 89 ? -10.914 9.406 10.023 1 97.19 89 LEU A C 1
ATOM 709 O O . LEU A 1 89 ? -10.062 10.18 10.484 1 97.19 89 LEU A O 1
ATOM 713 N N . GLU A 1 90 ? -11.648 8.656 10.75 1 96.81 90 GLU A N 1
ATOM 714 C CA . GLU A 1 90 ? -11.508 8.656 12.203 1 96.81 90 GLU A CA 1
ATOM 715 C C . GLU A 1 90 ? -10.133 8.148 12.633 1 96.81 90 GLU A C 1
ATOM 717 O O . GLU A 1 90 ? -9.484 8.742 13.492 1 96.81 90 GLU A O 1
ATOM 722 N N . TRP A 1 91 ? -9.719 7.148 11.992 1 97.38 91 TRP A N 1
ATOM 723 C CA . TRP A 1 91 ? -8.406 6.602 12.297 1 97.38 91 TRP A CA 1
ATOM 724 C C . TRP A 1 91 ? -7.309 7.609 11.961 1 97.38 91 TRP A C 1
ATOM 726 O O . TRP A 1 91 ? -6.367 7.793 12.742 1 97.38 91 TRP A O 1
ATOM 736 N N . LEU A 1 92 ? -7.445 8.188 10.781 1 97.25 92 LEU A N 1
ATOM 737 C CA . LEU A 1 92 ? -6.469 9.172 10.328 1 97.25 92 LEU A CA 1
ATOM 738 C C . LEU A 1 92 ? -6.375 10.336 11.312 1 97.25 92 LEU A C 1
ATOM 740 O O . LEU A 1 92 ? -5.273 10.789 11.641 1 97.25 92 LEU A O 1
ATOM 744 N N . GLU A 1 93 ? -7.453 10.719 11.836 1 95.81 93 GLU A N 1
ATOM 745 C CA . GLU A 1 93 ? -7.488 11.812 12.797 1 95.81 93 GLU A CA 1
ATOM 746 C C . GLU A 1 93 ? -6.824 11.414 14.109 1 95.81 93 GLU A C 1
ATOM 748 O O . GLU A 1 93 ? -6.219 12.25 14.789 1 95.81 93 GLU A O 1
ATOM 753 N N . ALA A 1 94 ? -6.883 10.188 14.438 1 96.31 94 ALA A N 1
ATOM 754 C CA . ALA A 1 94 ? -6.422 9.719 15.742 1 96.31 94 ALA A CA 1
ATOM 755 C C . ALA A 1 94 ? -4.945 9.344 15.695 1 96.31 94 ALA A C 1
ATOM 757 O O . ALA A 1 94 ? -4.281 9.289 16.734 1 96.31 94 ALA A O 1
ATOM 758 N N . THR A 1 95 ? -4.445 9.031 14.555 1 97 95 THR A N 1
ATOM 759 C CA . THR A 1 95 ? -3.076 8.539 14.461 1 97 95 THR A CA 1
ATOM 760 C C . THR A 1 95 ? -2.082 9.633 14.844 1 97 95 THR A C 1
ATOM 762 O O . THR A 1 95 ? -2.244 10.789 14.461 1 97 95 THR A O 1
ATOM 765 N N . PRO A 1 96 ? -1.017 9.336 15.555 1 96.81 96 PRO A N 1
ATOM 766 C CA . PRO A 1 96 ? -0.014 10.328 15.953 1 96.81 96 PRO A CA 1
ATOM 767 C C . PRO A 1 96 ? 1.087 10.5 14.906 1 96.81 96 PRO A C 1
ATOM 769 O O . PRO A 1 96 ? 2.002 11.305 15.102 1 96.81 96 PRO A O 1
ATOM 772 N N . PHE A 1 97 ? 0.975 9.805 13.828 1 97.31 97 PHE A N 1
ATOM 773 C CA . PHE A 1 97 ? 2.127 9.719 12.938 1 97.31 97 PHE A CA 1
ATOM 774 C C . PHE A 1 97 ? 1.926 10.594 11.711 1 97.31 97 PHE A C 1
ATOM 776 O O . PHE A 1 97 ? 2.795 10.656 10.836 1 97.31 97 PHE A O 1
ATOM 783 N N . VAL A 1 98 ? 0.77 11.227 11.625 1 97 98 VAL A N 1
ATOM 784 C CA . VAL A 1 98 ? 0.456 12.172 10.555 1 97 98 VAL A CA 1
ATOM 785 C C . VAL A 1 98 ? 0.147 13.539 11.148 1 97 98 VAL A C 1
ATOM 787 O O . VAL A 1 98 ? -0.53 13.641 12.18 1 97 98 VAL A O 1
ATOM 790 N N . ARG A 1 99 ? 0.717 14.547 10.539 1 95.12 99 ARG A N 1
ATOM 791 C CA . ARG A 1 99 ? 0.537 15.891 11.078 1 95.12 99 ARG A CA 1
ATOM 792 C C . ARG A 1 99 ? -0.944 16.234 11.203 1 95.12 99 ARG A C 1
ATOM 794 O O . ARG A 1 99 ? -1.741 15.914 10.32 1 95.12 99 ARG A O 1
ATOM 801 N N . LYS A 1 100 ? -1.211 16.953 12.195 1 94.75 100 LYS A N 1
ATOM 802 C CA . LYS A 1 100 ? -2.598 17.25 12.547 1 94.75 100 LYS A CA 1
ATOM 803 C C . LYS A 1 100 ? -3.242 18.156 11.508 1 94.75 100 LYS A C 1
ATOM 805 O O . LYS A 1 100 ? -4.43 18.016 11.203 1 94.75 100 LYS A O 1
ATOM 810 N N . ASP A 1 101 ? -2.518 19.078 11.008 1 95.31 101 ASP A N 1
ATOM 811 C CA . ASP A 1 101 ? -3.092 19.969 10.016 1 95.31 101 ASP A CA 1
ATOM 812 C C . ASP A 1 101 ? -3.506 19.219 8.758 1 95.31 101 ASP A C 1
ATOM 814 O O . ASP A 1 101 ? -4.438 19.625 8.055 1 95.31 101 ASP A O 1
ATOM 818 N N . LEU A 1 102 ? -2.779 18.078 8.422 1 95.62 102 LEU A N 1
ATOM 819 C CA . LEU A 1 102 ? -3.15 17.234 7.289 1 95.62 102 LEU A CA 1
ATOM 820 C C . LEU A 1 102 ? -4.41 16.422 7.598 1 95.62 102 LEU A C 1
ATOM 822 O O . LEU A 1 102 ? -5.316 16.344 6.77 1 95.62 102 LEU A O 1
ATOM 826 N N . THR A 1 103 ? -4.469 15.898 8.812 1 96.06 103 THR A N 1
ATOM 827 C CA . THR A 1 103 ? -5.59 15.023 9.141 1 96.06 103 THR A CA 1
ATOM 828 C C . THR A 1 103 ? -6.875 15.828 9.32 1 96.06 103 THR A C 1
ATOM 830 O O . THR A 1 103 ? -7.961 15.344 9 1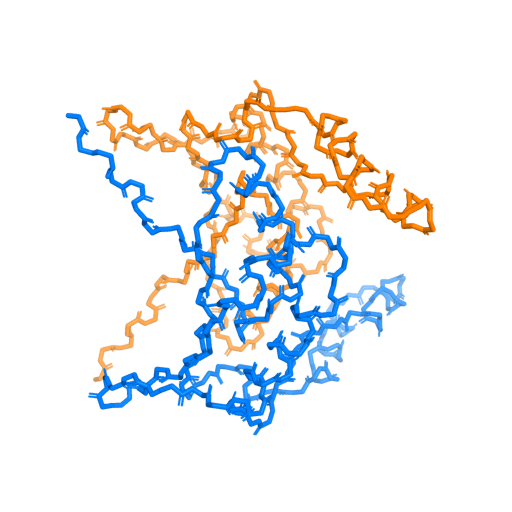 96.06 103 THR A O 1
ATOM 833 N N . GLU A 1 104 ? -6.762 17.062 9.734 1 93.44 104 GLU A N 1
ATOM 834 C CA . GLU A 1 104 ? -7.922 17.922 9.938 1 93.44 104 GLU A CA 1
ATOM 835 C C . GLU A 1 104 ? -8.539 18.359 8.609 1 93.44 104 GLU A C 1
ATOM 837 O O . GLU A 1 104 ? -9.742 18.609 8.531 1 93.44 104 GLU A O 1
ATOM 842 N N . ARG A 1 105 ? -7.727 18.328 7.609 1 93.62 105 ARG A N 1
ATOM 843 C CA . ARG A 1 105 ? -8.195 18.781 6.301 1 93.62 105 ARG A CA 1
ATOM 844 C C . ARG A 1 105 ? -8.461 17.609 5.375 1 93.62 105 ARG A C 1
ATOM 846 O O . ARG A 1 105 ? -8.844 17.797 4.219 1 93.62 105 ARG A O 1
ATOM 853 N N . ALA A 1 106 ? -8.312 16.484 5.895 1 96.5 106 ALA A N 1
ATOM 854 C CA . ALA A 1 106 ? -8.5 15.305 5.062 1 96.5 106 ALA A CA 1
ATOM 855 C C . ALA A 1 106 ? -9.953 15.148 4.637 1 96.5 106 ALA A C 1
ATOM 857 O O . ALA A 1 106 ? -10.867 15.414 5.422 1 96.5 106 ALA A O 1
ATOM 858 N N . ARG A 1 107 ? -10.164 14.75 3.43 1 96.69 107 ARG A N 1
ATOM 859 C CA . ARG A 1 107 ? -11.508 14.547 2.885 1 96.69 107 ARG A CA 1
ATOM 860 C C . ARG A 1 107 ? -11.734 13.086 2.525 1 96.69 107 ARG A C 1
ATOM 862 O O . ARG A 1 107 ? -10.812 12.391 2.098 1 96.69 107 ARG A O 1
ATOM 869 N N . GLY A 1 108 ? -12.953 12.664 2.758 1 97.5 108 GLY A N 1
ATOM 870 C CA . GLY A 1 108 ? -13.406 11.344 2.334 1 97.5 108 GLY A CA 1
ATOM 871 C C . GLY A 1 108 ? -14.352 11.391 1.149 1 97.5 108 GLY A C 1
ATOM 872 O O . GLY A 1 108 ? -15.273 12.203 1.118 1 97.5 108 GLY A O 1
ATOM 873 N N . LEU A 1 109 ? -14.078 10.578 0.176 1 98 109 LEU A N 1
ATOM 874 C CA . LEU A 1 109 ? -14.867 10.555 -1.054 1 98 109 LEU A CA 1
ATOM 875 C C . LEU A 1 109 ? -15.234 9.125 -1.436 1 98 109 LEU A C 1
ATOM 877 O O . LEU A 1 109 ? -14.5 8.188 -1.121 1 98 109 LEU A O 1
ATOM 881 N N . VAL A 1 110 ? -16.391 9.031 -2.047 1 97.81 110 VAL A N 1
ATOM 882 C CA . VAL A 1 110 ? -16.781 7.766 -2.664 1 97.81 110 VAL A CA 1
ATOM 883 C C . VAL A 1 110 ? -16.984 7.969 -4.164 1 97.81 110 VAL A C 1
ATOM 885 O O . VAL A 1 110 ? -17.781 8.82 -4.578 1 97.81 110 VAL A O 1
ATOM 888 N N . PHE A 1 111 ? -16.234 7.25 -4.922 1 97.69 111 PHE A N 1
ATOM 889 C CA . PHE A 1 111 ? -16.359 7.25 -6.375 1 97.69 111 PHE A CA 1
ATOM 890 C C . PHE A 1 111 ? -17.359 6.195 -6.824 1 97.69 111 PHE A C 1
ATOM 892 O O . PHE A 1 111 ? -17.188 5.004 -6.566 1 97.69 111 PHE A O 1
ATOM 899 N N . ASP A 1 112 ? -18.422 6.617 -7.504 1 96.5 112 ASP A N 1
ATOM 900 C CA . ASP A 1 112 ? -19.391 5.684 -8.062 1 96.5 112 ASP A CA 1
ATOM 901 C C . ASP A 1 112 ? -18.953 5.191 -9.438 1 96.5 112 ASP A C 1
ATOM 903 O O . ASP A 1 112 ? -18.984 5.945 -10.414 1 96.5 112 ASP A O 1
ATOM 907 N N . VAL A 1 113 ? -18.672 3.971 -9.508 1 93.69 113 VAL A N 1
ATOM 908 C CA . VAL A 1 113 ? -18.062 3.424 -10.719 1 93.69 113 VAL A CA 1
ATOM 909 C C . VAL A 1 113 ? -19.094 3.387 -11.844 1 93.69 113 VAL A C 1
ATOM 911 O O . VAL A 1 113 ? -18.734 3.459 -13.023 1 93.69 113 VAL A O 1
ATOM 914 N N . LYS A 1 114 ? -20.344 3.234 -11.531 1 94.31 114 LYS A N 1
ATOM 915 C CA . LYS A 1 114 ? -21.406 3.127 -12.539 1 94.31 114 LYS A CA 1
ATOM 916 C C . LYS A 1 114 ? -21.719 4.488 -13.148 1 94.31 114 LYS A C 1
ATOM 918 O O . LYS A 1 114 ? -21.875 4.605 -14.367 1 94.31 114 LYS A O 1
ATOM 923 N N . THR A 1 115 ? -21.703 5.543 -12.367 1 95.38 115 THR A N 1
ATOM 924 C CA . THR A 1 115 ? -22.156 6.848 -12.836 1 95.38 115 THR A CA 1
ATOM 925 C C . THR A 1 115 ? -20.969 7.762 -13.133 1 95.38 115 THR A C 1
ATOM 927 O O . THR A 1 115 ? -21.109 8.75 -13.852 1 95.38 115 THR A O 1
ATOM 930 N N . GLY A 1 116 ? -19.844 7.465 -12.414 1 95.12 116 GLY A N 1
ATOM 931 C CA . GLY A 1 116 ? -18.672 8.328 -12.523 1 95.12 116 GLY A CA 1
ATOM 932 C C . GLY A 1 116 ? -18.719 9.508 -11.57 1 95.12 116 GLY A C 1
ATOM 933 O O . GLY A 1 116 ? -17.828 10.359 -11.594 1 95.12 116 GLY A O 1
ATOM 934 N N . LEU A 1 117 ? -19.641 9.539 -10.734 1 95.5 117 LEU A N 1
ATOM 935 C CA . LEU A 1 117 ? -19.797 10.633 -9.789 1 95.5 117 LEU A CA 1
ATOM 936 C C . LEU A 1 117 ? -18.953 10.398 -8.539 1 95.5 117 LEU A C 1
ATOM 938 O O . LEU A 1 117 ? -18.734 9.25 -8.148 1 95.5 117 LEU A O 1
ATOM 942 N N . VAL A 1 118 ? -18.469 11.461 -8.031 1 96.12 118 VAL A N 1
ATOM 943 C CA . VAL A 1 118 ? -17.719 11.445 -6.773 1 96.12 118 VAL A CA 1
ATOM 944 C C . VAL A 1 118 ? -18.516 12.18 -5.699 1 96.12 118 VAL A C 1
ATOM 946 O O . VAL A 1 118 ? -18.891 13.344 -5.883 1 96.12 118 VAL A O 1
ATOM 949 N N . ASN A 1 119 ? -18.75 11.469 -4.59 1 95.62 119 ASN A N 1
ATOM 950 C CA . ASN A 1 119 ? -19.562 12.016 -3.504 1 95.62 119 ASN A CA 1
ATOM 951 C C . ASN A 1 119 ? -18.75 12.18 -2.227 1 95.62 119 ASN A C 1
ATOM 953 O O . ASN A 1 119 ? -18.031 11.266 -1.82 1 95.62 119 ASN A O 1
ATOM 957 N N . PRO A 1 120 ? -18.875 13.367 -1.655 1 95.94 120 PRO A N 1
ATOM 958 C CA . PRO A 1 120 ? -18.203 13.523 -0.365 1 95.94 120 PRO A CA 1
ATOM 959 C C . PRO A 1 120 ? -18.875 12.734 0.754 1 95.94 120 PRO A C 1
ATOM 961 O O . PRO A 1 120 ? -20.078 12.531 0.729 1 95.94 120 PRO A O 1
ATOM 964 N N . VAL A 1 121 ? -17.953 12.141 1.552 1 91.75 121 VAL A N 1
ATOM 965 C CA . VAL A 1 121 ? -18.453 11.484 2.754 1 91.75 121 VAL A CA 1
ATOM 966 C C . VAL A 1 121 ? -18.328 12.422 3.951 1 91.75 121 VAL A C 1
ATOM 968 O O . VAL A 1 121 ? -17.25 12.953 4.219 1 91.75 121 VAL A O 1
ATOM 971 N N . THR A 1 122 ? -19.391 12.93 4.449 1 76.69 122 THR A N 1
ATOM 972 C CA . THR A 1 122 ? -19.375 13.828 5.594 1 76.69 122 THR A CA 1
ATOM 973 C C . THR A 1 122 ? -19.25 13.047 6.898 1 76.69 122 THR A C 1
ATOM 975 O O . THR A 1 122 ? -19.828 11.961 7.035 1 76.69 122 THR A O 1
ATOM 978 N N . GLN A 1 123 ? -18.281 13.484 7.754 1 63.5 123 GLN A N 1
ATOM 979 C CA . GLN A 1 123 ? -18.188 12.914 9.094 1 63.5 123 GLN A CA 1
ATOM 980 C C . GLN A 1 123 ? -19.5 13.125 9.859 1 63.5 123 GLN A C 1
ATOM 982 O O . GLN A 1 123 ? -20.203 14.102 9.633 1 63.5 123 GLN A O 1
ATOM 987 N N . MET B 1 1 ? -18.688 -5.781 -22.672 1 23.58 1 MET B N 1
ATOM 988 C CA . MET B 1 1 ? -18.469 -5.004 -21.453 1 23.58 1 MET B CA 1
ATOM 989 C C . MET B 1 1 ? -17 -4.953 -21.078 1 23.58 1 MET B C 1
ATOM 991 O O . MET B 1 1 ? -16.375 -5.988 -20.844 1 23.58 1 MET B O 1
ATOM 995 N N . THR B 1 2 ? -16.188 -4.227 -21.656 1 30.31 2 THR B N 1
ATOM 996 C CA . THR B 1 2 ? -14.734 -4.207 -21.688 1 30.31 2 THR B CA 1
ATOM 997 C C . THR B 1 2 ? -14.156 -4.242 -20.281 1 30.31 2 THR B C 1
ATOM 999 O O . THR B 1 2 ? -14.5 -3.408 -19.438 1 30.31 2 THR B O 1
ATOM 1002 N N . VAL B 1 3 ? -13.953 -5.352 -19.734 1 37.22 3 VAL B N 1
ATOM 1003 C CA . VAL B 1 3 ? -13.344 -5.703 -18.469 1 37.22 3 VAL B CA 1
ATOM 1004 C C . VAL B 1 3 ? -12.102 -4.844 -18.234 1 37.22 3 VAL B C 1
ATOM 1006 O O . VAL B 1 3 ? -11.125 -4.934 -18.984 1 37.22 3 VAL B O 1
ATOM 1009 N N . LEU B 1 4 ? -12.125 -3.609 -18.172 1 40.59 4 LEU B N 1
ATOM 1010 C CA . LEU B 1 4 ? -11.086 -2.664 -17.797 1 40.59 4 LEU B CA 1
ATOM 1011 C C . LEU B 1 4 ? -10.008 -3.352 -16.953 1 40.59 4 LEU B C 1
ATOM 1013 O O . LEU B 1 4 ? -9.023 -2.719 -16.562 1 40.59 4 LEU B O 1
ATOM 1017 N N . ALA B 1 5 ? -10.25 -4.488 -16.422 1 51.16 5 ALA B N 1
ATOM 1018 C CA . ALA B 1 5 ? -9.422 -4.957 -15.32 1 51.16 5 ALA B CA 1
ATOM 1019 C C . ALA B 1 5 ? -8.031 -5.352 -15.797 1 51.16 5 ALA B C 1
ATOM 1021 O O . ALA B 1 5 ? -7.32 -6.098 -15.125 1 51.16 5 ALA B O 1
ATOM 1022 N N . GLU B 1 6 ? -7.57 -5.059 -16.984 1 69.75 6 GLU B N 1
ATOM 1023 C CA . GLU B 1 6 ? -6.523 -6.012 -17.328 1 69.75 6 GLU B CA 1
ATOM 1024 C C . GLU B 1 6 ? -5.289 -5.824 -16.453 1 69.75 6 GLU B C 1
ATOM 1026 O O . GLU B 1 6 ? -4.668 -6.797 -16.031 1 69.75 6 GLU B O 1
ATOM 1031 N N . VAL B 1 7 ? -4.953 -4.559 -16.125 1 86.25 7 VAL B N 1
ATOM 1032 C CA . VAL B 1 7 ? -3.775 -4.375 -15.289 1 86.25 7 VAL B CA 1
ATOM 1033 C C . VAL B 1 7 ? -4.172 -3.656 -14 1 86.25 7 VAL B C 1
ATOM 1035 O O . VAL B 1 7 ? -4.816 -2.605 -14.039 1 86.25 7 VAL B O 1
ATOM 1038 N N . ILE B 1 8 ? -3.941 -4.301 -12.883 1 89.06 8 ILE B N 1
ATOM 1039 C CA . ILE B 1 8 ? -4.129 -3.684 -11.578 1 89.06 8 ILE B CA 1
ATOM 1040 C C . ILE B 1 8 ? -2.809 -3.09 -11.094 1 89.06 8 ILE B C 1
ATOM 1042 O O . ILE B 1 8 ? -1.776 -3.766 -11.102 1 89.06 8 ILE B O 1
ATOM 1046 N N . ILE B 1 9 ? -2.904 -1.821 -10.695 1 90.5 9 ILE B N 1
ATOM 1047 C CA . ILE B 1 9 ? -1.681 -1.139 -10.289 1 90.5 9 ILE B CA 1
ATOM 1048 C C . ILE B 1 9 ? -1.733 -0.826 -8.797 1 90.5 9 ILE B C 1
ATOM 1050 O O . ILE B 1 9 ? -2.639 -0.129 -8.328 1 90.5 9 ILE B O 1
ATOM 1054 N N . HIS B 1 10 ? -0.849 -1.442 -8.094 1 92.06 10 HIS B N 1
ATOM 1055 C CA . HIS B 1 10 ? -0.56 -1.05 -6.719 1 92.06 10 HIS B CA 1
ATOM 1056 C C . HIS B 1 10 ? 0.674 -0.156 -6.652 1 92.06 10 HIS B C 1
ATOM 1058 O O . HIS B 1 10 ? 1.748 -0.535 -7.125 1 92.06 10 HIS B O 1
ATOM 1064 N N . ARG B 1 11 ? 0.471 1.014 -6.043 1 91.56 11 ARG B N 1
ATOM 1065 C CA . ARG B 1 11 ? 1.57 1.967 -5.922 1 91.56 11 ARG B CA 1
ATOM 1066 C C . ARG B 1 11 ? 1.902 2.236 -4.457 1 91.56 11 ARG B C 1
ATOM 1068 O O . ARG B 1 11 ? 1.003 2.438 -3.637 1 91.56 11 ARG B O 1
ATOM 1075 N N . ASN B 1 12 ? 3.18 2.113 -4.184 1 93.38 12 ASN B N 1
ATOM 1076 C CA . ASN B 1 12 ? 3.684 2.51 -2.875 1 93.38 12 ASN B CA 1
ATOM 1077 C C . ASN B 1 12 ? 5.09 3.098 -2.971 1 93.38 12 ASN B C 1
ATOM 1079 O O . ASN B 1 12 ? 5.727 3.027 -4.023 1 93.38 12 ASN B O 1
ATOM 1083 N N . ALA B 1 13 ? 5.461 3.721 -1.896 1 91.69 13 ALA B N 1
ATOM 1084 C CA . ALA B 1 13 ? 6.781 4.344 -1.868 1 91.69 13 ALA B CA 1
ATOM 1085 C C . ALA B 1 13 ? 7.883 3.307 -2.074 1 91.69 13 ALA B C 1
ATOM 1087 O O . ALA B 1 13 ? 7.918 2.285 -1.384 1 91.69 13 ALA B O 1
ATOM 1088 N N . GLY B 1 14 ? 8.727 3.559 -3.129 1 91.38 14 GLY B N 1
ATOM 1089 C CA . GLY B 1 14 ? 9.883 2.713 -3.385 1 91.38 14 GLY B CA 1
ATOM 1090 C C . GLY B 1 14 ? 9.539 1.45 -4.152 1 91.38 14 GLY B C 1
ATOM 1091 O O . GLY B 1 14 ? 10.406 0.605 -4.387 1 91.38 14 GLY B O 1
ATOM 1092 N N . GLY B 1 15 ? 8.234 1.236 -4.441 1 93.31 15 GLY B N 1
ATOM 1093 C CA . GLY B 1 15 ? 7.859 -0.008 -5.09 1 93.31 15 GLY B CA 1
ATOM 1094 C C . GLY B 1 15 ? 8.133 -1.233 -4.242 1 93.31 15 GLY B C 1
ATOM 1095 O O . GLY B 1 15 ? 8.5 -2.289 -4.766 1 93.31 15 GLY B O 1
ATOM 1096 N N . ASN B 1 16 ? 8.039 -1.086 -2.955 1 94 16 ASN B N 1
ATOM 1097 C CA . ASN B 1 16 ? 8.391 -2.141 -2.01 1 94 16 ASN B CA 1
ATOM 1098 C C . ASN B 1 16 ? 7.375 -3.277 -2.039 1 94 16 ASN B C 1
ATOM 1100 O O . ASN B 1 16 ? 6.215 -3.09 -1.665 1 94 16 ASN B O 1
ATOM 1104 N N . VAL B 1 17 ? 7.828 -4.465 -2.441 1 96.25 17 VAL B N 1
ATOM 1105 C CA . VAL B 1 17 ? 6.934 -5.59 -2.688 1 96.25 17 VAL B CA 1
ATOM 1106 C C . VAL B 1 17 ? 6.352 -6.086 -1.365 1 96.25 17 VAL B C 1
ATOM 1108 O O . VAL B 1 17 ? 5.23 -6.602 -1.327 1 96.25 17 VAL B O 1
ATOM 1111 N N . ARG B 1 18 ? 7.023 -5.984 -0.283 1 94.75 18 ARG B N 1
ATOM 1112 C CA . ARG B 1 18 ? 6.551 -6.453 1.016 1 94.75 18 ARG B CA 1
ATOM 1113 C C . ARG B 1 18 ? 5.309 -5.684 1.455 1 94.75 18 ARG B C 1
ATOM 1115 O O . ARG B 1 18 ? 4.395 -6.258 2.051 1 94.75 18 ARG B O 1
ATOM 1122 N N . HIS B 1 19 ? 5.266 -4.426 1.088 1 93.69 19 HIS B N 1
ATOM 1123 C CA . HIS B 1 19 ? 4.125 -3.586 1.441 1 93.69 19 HIS B CA 1
ATOM 1124 C C . HIS B 1 19 ? 2.975 -3.781 0.462 1 93.69 19 HIS B C 1
ATOM 1126 O O . HIS B 1 19 ? 1.897 -3.207 0.641 1 93.69 19 HIS B O 1
ATOM 1132 N N . ALA B 1 20 ? 3.215 -4.602 -0.505 1 95.5 20 ALA B N 1
ATOM 1133 C CA . ALA B 1 20 ? 2.176 -4.926 -1.479 1 95.5 20 ALA B CA 1
ATOM 1134 C C . ALA B 1 20 ? 1.586 -6.309 -1.215 1 95.5 20 ALA B C 1
ATOM 1136 O O . ALA B 1 20 ? 0.628 -6.719 -1.875 1 95.5 20 ALA B O 1
ATOM 1137 N N . LEU B 1 21 ? 2.064 -7.031 -0.241 1 96.5 21 LEU B N 1
ATOM 1138 C CA . LEU B 1 21 ? 1.698 -8.43 -0.036 1 96.5 21 LEU B CA 1
ATOM 1139 C C . LEU B 1 21 ? 0.194 -8.57 0.17 1 96.5 21 LEU B C 1
ATOM 1141 O O . LEU B 1 21 ? -0.45 -9.398 -0.482 1 96.5 21 LEU B O 1
ATOM 1145 N N . ARG B 1 22 ? -0.309 -7.766 1.032 1 95.56 22 ARG B N 1
ATOM 1146 C CA . ARG B 1 22 ? -1.74 -7.824 1.311 1 95.56 22 ARG B CA 1
ATOM 1147 C C . ARG B 1 22 ? -2.555 -7.664 0.03 1 95.56 22 ARG B C 1
ATOM 1149 O O . ARG B 1 22 ? -3.506 -8.414 -0.204 1 95.56 22 ARG B O 1
ATOM 1156 N N . ASN B 1 23 ? -2.18 -6.719 -0.727 1 95.56 23 ASN B N 1
ATOM 1157 C CA . ASN B 1 23 ? -2.877 -6.469 -1.984 1 95.56 23 ASN B CA 1
ATOM 1158 C C . ASN B 1 23 ? -2.75 -7.652 -2.939 1 95.56 23 ASN B C 1
ATOM 1160 O O . ASN B 1 23 ? -3.732 -8.062 -3.562 1 95.56 23 ASN B O 1
ATOM 1164 N N . MET B 1 24 ? -1.546 -8.219 -3.033 1 95.88 24 MET B N 1
ATOM 1165 C CA . MET B 1 24 ? -1.329 -9.359 -3.918 1 95.88 24 MET B CA 1
ATOM 1166 C C . MET B 1 24 ? -2.199 -10.539 -3.504 1 95.88 24 MET B C 1
ATOM 1168 O O . MET B 1 24 ? -2.809 -11.195 -4.352 1 95.88 24 MET B O 1
ATOM 1172 N N . ILE B 1 25 ? -2.277 -10.75 -2.215 1 96.25 25 ILE B N 1
ATOM 1173 C CA . ILE B 1 25 ? -3.082 -11.852 -1.698 1 96.25 25 ILE B CA 1
ATOM 1174 C C . ILE B 1 25 ? -4.551 -11.625 -2.055 1 96.25 25 ILE B C 1
ATOM 1176 O O . ILE B 1 25 ? -5.188 -12.492 -2.656 1 96.25 25 ILE B O 1
ATOM 1180 N N . ILE B 1 26 ? -5.055 -10.484 -1.75 1 94.75 26 ILE B N 1
ATOM 1181 C CA . ILE B 1 26 ? -6.465 -10.18 -1.955 1 94.75 26 ILE B CA 1
ATOM 1182 C C . ILE B 1 26 ? -6.797 -10.25 -3.443 1 94.75 26 ILE B C 1
ATOM 1184 O O . ILE B 1 26 ? -7.762 -10.914 -3.838 1 94.75 26 ILE B O 1
ATOM 1188 N N . LEU B 1 27 ? -6 -9.609 -4.289 1 92.75 27 LEU B N 1
ATOM 1189 C CA . LEU B 1 27 ? -6.262 -9.531 -5.723 1 92.75 27 LEU B CA 1
ATOM 1190 C C . LEU B 1 27 ? -6.184 -10.914 -6.363 1 92.75 27 LEU B C 1
ATOM 1192 O O . LEU B 1 27 ? -6.98 -11.234 -7.246 1 92.75 27 LEU B O 1
ATOM 1196 N N . ASP B 1 28 ? -5.23 -11.648 -5.906 1 94.38 28 ASP B N 1
ATOM 1197 C CA . ASP B 1 28 ? -5.117 -12.992 -6.465 1 94.38 28 ASP B CA 1
ATOM 1198 C C . ASP B 1 28 ? -6.312 -13.852 -6.07 1 94.38 28 ASP B C 1
ATOM 1200 O O . ASP B 1 28 ? -6.816 -14.633 -6.883 1 94.38 28 ASP B O 1
ATOM 1204 N N . GLU B 1 29 ? -6.762 -13.758 -4.832 1 92.44 29 GLU B N 1
ATOM 1205 C CA . GLU B 1 29 ? -7.898 -14.539 -4.344 1 92.44 29 GLU B CA 1
ATOM 1206 C C . GLU B 1 29 ? -9.188 -14.148 -5.066 1 92.44 29 GLU B C 1
ATOM 1208 O O . GLU B 1 29 ? -10.023 -15 -5.363 1 92.44 29 GLU B O 1
ATOM 1213 N N . VAL B 1 30 ? -9.367 -12.922 -5.348 1 90.19 30 VAL B N 1
ATOM 1214 C CA . VAL B 1 30 ? -10.641 -12.406 -5.844 1 90.19 30 VAL B CA 1
ATOM 1215 C C . VAL B 1 30 ? -10.641 -12.406 -7.371 1 90.19 30 VAL B C 1
ATOM 1217 O O . VAL B 1 30 ? -11.641 -12.742 -8 1 90.19 30 VAL B O 1
ATOM 1220 N N . LEU B 1 31 ? -9.484 -12.086 -8.023 1 89 31 LEU B N 1
ATOM 1221 C CA . LEU B 1 31 ? -9.453 -11.852 -9.469 1 89 31 LEU B CA 1
ATOM 1222 C C . LEU B 1 31 ? -8.641 -12.938 -10.172 1 89 31 LEU B C 1
ATOM 1224 O O . LEU B 1 31 ? -8.781 -13.133 -11.383 1 89 31 LEU B O 1
ATOM 1228 N N . GLY B 1 32 ? -7.824 -13.586 -9.445 1 92.5 32 GLY B N 1
ATOM 1229 C CA . GLY B 1 32 ? -6.918 -14.531 -10.086 1 92.5 32 GLY B CA 1
ATOM 1230 C C . GLY B 1 32 ? -5.852 -13.859 -10.93 1 92.5 32 GLY B C 1
ATOM 1231 O O . GLY B 1 32 ? -6 -13.742 -12.141 1 92.5 32 GLY B O 1
ATOM 1232 N N . LEU B 1 33 ? -4.738 -13.516 -10.344 1 93.38 33 LEU B N 1
ATOM 1233 C CA . LEU B 1 33 ? -3.654 -12.828 -11.031 1 93.38 33 LEU B CA 1
ATOM 1234 C C . LEU B 1 33 ? -2.92 -13.781 -11.977 1 93.38 33 LEU B C 1
ATOM 1236 O O . LEU B 1 33 ? -2.707 -14.945 -11.641 1 93.38 33 LEU B O 1
ATOM 1240 N N . LYS B 1 34 ? -2.547 -13.227 -13.102 1 94.62 34 LYS B N 1
ATOM 1241 C CA . LYS B 1 34 ? -1.853 -14.039 -14.094 1 94.62 34 LYS B CA 1
ATOM 1242 C C . LYS B 1 34 ? -0.35 -13.781 -14.07 1 94.62 34 LYS B C 1
ATOM 1244 O O . LYS B 1 34 ? 0.448 -14.695 -14.289 1 94.62 34 LYS B O 1
ATOM 1249 N N . GLU B 1 35 ? -0.051 -12.508 -13.805 1 95.25 35 GLU B N 1
ATOM 1250 C CA . GLU B 1 35 ? 1.35 -12.102 -13.797 1 95.25 35 GLU B CA 1
ATOM 1251 C C . GLU B 1 35 ? 1.573 -10.93 -12.844 1 95.25 35 GLU B C 1
ATOM 1253 O O . GLU B 1 35 ? 0.635 -10.195 -12.516 1 95.25 35 GLU B O 1
ATOM 1258 N N . ILE B 1 36 ? 2.812 -10.867 -12.359 1 95.94 36 ILE B N 1
ATOM 1259 C CA . ILE B 1 36 ? 3.223 -9.758 -11.5 1 95.94 36 ILE B CA 1
ATOM 1260 C C . ILE B 1 36 ? 4.426 -9.055 -12.117 1 95.94 36 ILE B C 1
ATOM 1262 O O . ILE B 1 36 ? 5.391 -9.703 -12.531 1 95.94 36 ILE B O 1
ATOM 1266 N N . ALA B 1 37 ? 4.383 -7.797 -12.281 1 96.81 37 ALA B N 1
ATOM 1267 C CA . ALA B 1 37 ? 5.527 -6.957 -12.641 1 96.81 37 ALA B CA 1
ATOM 1268 C C . ALA B 1 37 ? 5.879 -5.996 -11.508 1 96.81 37 ALA B C 1
ATOM 1270 O O . ALA B 1 37 ? 5.012 -5.285 -11 1 96.81 37 ALA B O 1
ATOM 1271 N N . LEU B 1 38 ? 7.113 -6.082 -11.047 1 97 38 LEU B N 1
ATOM 1272 C CA . LEU B 1 38 ? 7.66 -5.145 -10.078 1 97 38 LEU B CA 1
ATOM 1273 C C . LEU B 1 38 ? 8.406 -4.012 -10.773 1 97 38 LEU B C 1
ATOM 1275 O O . LEU B 1 38 ? 9.398 -4.254 -11.477 1 97 38 LEU B O 1
ATOM 1279 N N . VAL B 1 39 ? 7.918 -2.84 -10.609 1 96.88 39 VAL B N 1
ATOM 1280 C CA . VAL B 1 39 ? 8.5 -1.722 -11.344 1 96.88 39 VAL B CA 1
ATOM 1281 C C . VAL B 1 39 ? 9.016 -0.67 -10.359 1 96.88 39 VAL B C 1
ATOM 1283 O O . VAL B 1 39 ? 8.25 -0.138 -9.555 1 96.88 39 VAL B O 1
ATOM 1286 N N . HIS B 1 40 ? 10.289 -0.467 -10.328 1 97.56 40 HIS B N 1
ATOM 1287 C CA . HIS B 1 40 ? 10.891 0.702 -9.695 1 97.56 40 HIS B CA 1
ATOM 1288 C C . HIS B 1 40 ? 11.195 1.786 -10.719 1 97.56 40 HIS B C 1
ATOM 1290 O O . HIS B 1 40 ? 11.039 1.573 -11.922 1 97.56 40 HIS B O 1
ATOM 1296 N N . HIS B 1 41 ? 11.5 2.92 -10.273 1 95.88 41 HIS B N 1
ATOM 1297 C CA . HIS B 1 41 ? 11.867 3.967 -11.219 1 95.88 41 HIS B CA 1
ATOM 1298 C C . HIS B 1 41 ? 13.086 4.746 -10.742 1 95.88 41 HIS B C 1
ATOM 1300 O O . HIS B 1 41 ? 13.391 4.75 -9.547 1 95.88 41 HIS B O 1
ATOM 1306 N N . THR B 1 42 ? 13.727 5.312 -11.672 1 94.75 42 THR B N 1
ATOM 1307 C CA . THR B 1 42 ? 14.875 6.145 -11.328 1 94.75 42 THR B CA 1
ATOM 1308 C C . THR B 1 42 ? 14.422 7.422 -10.625 1 94.75 42 THR B C 1
ATOM 1310 O O . THR B 1 42 ? 13.242 7.773 -10.664 1 94.75 42 THR B O 1
ATOM 1313 N N . ASP B 1 43 ? 15.328 8.117 -9.852 1 92.19 43 ASP B N 1
ATOM 1314 C CA . ASP B 1 43 ? 15.078 9.383 -9.172 1 92.19 43 ASP B CA 1
ATOM 1315 C C . ASP B 1 43 ? 13.914 9.25 -8.188 1 92.19 43 ASP B C 1
ATOM 1317 O O . ASP B 1 43 ? 13.07 10.141 -8.094 1 92.19 43 ASP B O 1
ATOM 1321 N N . CYS B 1 44 ? 13.812 8.062 -7.586 1 93 44 CYS B N 1
ATOM 1322 C CA . CYS B 1 44 ? 12.805 7.781 -6.566 1 93 44 CYS B CA 1
ATOM 1323 C C . CYS B 1 44 ? 13.141 8.492 -5.262 1 93 44 CYS B C 1
ATOM 1325 O O . CYS B 1 44 ? 14.297 8.547 -4.855 1 93 44 CYS B O 1
ATOM 1327 N N . SER B 1 45 ? 12.117 8.969 -4.605 1 88.81 45 SER B N 1
ATOM 1328 C CA . SER B 1 45 ? 12.281 9.68 -3.346 1 88.81 45 SER B CA 1
ATOM 1329 C C . SER B 1 45 ? 12.93 8.789 -2.289 1 88.81 45 SER B C 1
ATOM 1331 O O . SER B 1 45 ? 13.648 9.281 -1.416 1 88.81 45 SER B O 1
ATOM 1333 N N . THR B 1 46 ? 12.75 7.473 -2.389 1 93.38 46 THR B N 1
ATOM 1334 C CA . THR B 1 46 ? 13.289 6.559 -1.39 1 93.38 46 THR B CA 1
ATOM 1335 C C . THR B 1 46 ? 14.812 6.484 -1.494 1 93.38 46 THR B C 1
ATOM 1337 O O . THR B 1 46 ? 15.477 5.93 -0.614 1 93.38 46 THR B O 1
ATOM 1340 N N . LEU B 1 47 ? 15.352 7.086 -2.477 1 93.56 47 LEU B N 1
ATOM 1341 C CA . LEU B 1 47 ? 16.797 7.18 -2.619 1 93.56 47 LEU B CA 1
ATOM 1342 C C . LEU B 1 47 ? 17.344 8.367 -1.834 1 93.56 47 LEU B C 1
ATOM 1344 O O . LEU B 1 47 ? 18.562 8.477 -1.632 1 93.56 47 LEU B O 1
ATOM 1348 N N . ARG B 1 48 ? 16.469 9.242 -1.33 1 91.56 48 ARG B N 1
ATOM 1349 C CA . ARG B 1 48 ? 16.906 10.555 -0.854 1 91.56 48 ARG B CA 1
ATOM 1350 C C . ARG B 1 48 ? 16.875 10.617 0.669 1 91.56 48 ARG B C 1
ATOM 1352 O O . ARG B 1 48 ? 17.141 11.672 1.255 1 91.56 48 ARG B O 1
ATOM 1359 N N . PHE B 1 49 ? 16.531 9.531 1.256 1 93.69 49 PHE B N 1
ATOM 1360 C CA . PHE B 1 49 ? 16.531 9.508 2.713 1 93.69 49 PHE B CA 1
ATOM 1361 C C . PHE B 1 49 ? 17.016 8.156 3.229 1 93.69 49 PHE B C 1
ATOM 1363 O O . PHE B 1 49 ? 17.25 7.234 2.443 1 93.69 49 PHE B O 1
ATOM 1370 N N . ARG B 1 50 ? 17.328 8.109 4.512 1 95.81 50 ARG B N 1
ATOM 1371 C CA . ARG B 1 50 ? 17.531 6.863 5.25 1 95.81 50 ARG B CA 1
ATOM 1372 C C . ARG B 1 50 ? 16.422 6.652 6.277 1 95.81 50 ARG B C 1
ATOM 1374 O O . ARG B 1 50 ? 15.812 7.617 6.746 1 95.81 50 ARG B O 1
ATOM 1381 N N . ASP B 1 51 ? 16.188 5.41 6.59 1 97.25 51 ASP B N 1
ATOM 1382 C CA . ASP B 1 51 ? 15.125 5.098 7.543 1 97.25 51 ASP B CA 1
ATOM 1383 C C . ASP B 1 51 ? 15.312 5.875 8.844 1 97.25 51 ASP B C 1
ATOM 1385 O O . ASP B 1 51 ? 14.352 6.41 9.398 1 97.25 51 ASP B O 1
ATOM 1389 N N . ASP B 1 52 ? 16.578 5.953 9.234 1 97.12 52 ASP B N 1
ATOM 1390 C CA . ASP B 1 52 ? 16.859 6.594 10.523 1 97.12 52 ASP B CA 1
ATOM 1391 C C . ASP B 1 52 ? 16.516 8.078 10.477 1 97.12 52 ASP B C 1
ATOM 1393 O O . ASP B 1 52 ? 16.125 8.656 11.492 1 97.12 52 ASP B O 1
ATOM 1397 N N . ASP B 1 53 ? 16.641 8.656 9.289 1 96.69 53 ASP B N 1
ATOM 1398 C CA . ASP B 1 53 ? 16.281 10.062 9.148 1 96.69 53 ASP B CA 1
ATOM 1399 C C . ASP B 1 53 ? 14.781 10.266 9.398 1 96.69 53 ASP B C 1
ATOM 1401 O O . ASP B 1 53 ? 14.391 11.18 10.125 1 96.69 53 ASP B O 1
ATOM 1405 N N . ILE B 1 54 ? 14.023 9.414 8.891 1 96.88 54 ILE B N 1
ATOM 1406 C CA . ILE B 1 54 ? 12.578 9.516 9.016 1 96.88 54 ILE B CA 1
ATOM 1407 C C . ILE B 1 54 ? 12.164 9.211 10.461 1 96.88 54 ILE B C 1
ATOM 1409 O O . ILE B 1 54 ? 11.352 9.93 11.039 1 96.88 54 ILE B O 1
ATOM 1413 N N . ARG B 1 55 ? 12.734 8.211 11.023 1 97.75 55 ARG B N 1
ATOM 1414 C CA . ARG B 1 55 ? 12.414 7.855 12.406 1 97.75 55 ARG B CA 1
ATOM 1415 C C . ARG B 1 55 ? 12.758 9 13.359 1 97.75 55 ARG B C 1
ATOM 1417 O O . ARG B 1 55 ? 11.969 9.328 14.25 1 97.75 55 ARG B O 1
ATOM 1424 N N . ARG B 1 56 ? 13.898 9.641 13.148 1 97.62 56 ARG B N 1
ATOM 1425 C CA . ARG B 1 56 ? 14.297 10.773 13.984 1 97.62 56 ARG B CA 1
ATOM 1426 C C . ARG B 1 56 ? 13.305 11.922 13.852 1 97.62 56 ARG B C 1
ATOM 1428 O O . ARG B 1 56 ? 12.898 12.516 14.852 1 97.62 56 ARG B O 1
ATOM 1435 N N . SER B 1 57 ? 13 12.141 12.625 1 97.19 57 SER B N 1
ATOM 1436 C CA . SER B 1 57 ? 12.031 13.203 12.383 1 97.19 57 SER B CA 1
ATOM 1437 C C . SER B 1 57 ? 10.711 12.914 13.078 1 97.19 57 SER B C 1
ATOM 1439 O O . SER B 1 57 ? 10.133 13.805 13.719 1 97.19 57 SER B O 1
ATOM 1441 N N . LEU B 1 58 ? 10.203 11.719 13.016 1 97.12 58 LEU B N 1
ATOM 1442 C CA . LEU B 1 58 ? 8.945 11.336 13.641 1 97.12 58 LEU B CA 1
ATOM 1443 C C . LEU B 1 58 ? 9.039 11.461 15.164 1 97.12 58 LEU B C 1
ATOM 1445 O O . LEU B 1 58 ? 8.086 11.914 15.805 1 97.12 58 LEU B O 1
ATOM 1449 N N . LYS B 1 59 ? 10.141 11.078 15.688 1 97.56 59 LYS B N 1
ATOM 1450 C CA . LYS B 1 59 ? 10.312 11.133 17.141 1 97.56 59 LYS B CA 1
ATOM 1451 C C . LYS B 1 59 ? 10.289 12.57 17.641 1 97.56 59 LYS B C 1
ATOM 1453 O O . LYS B 1 59 ? 9.789 12.844 18.734 1 97.56 59 LYS B O 1
ATOM 1458 N N . LEU B 1 60 ? 10.727 13.477 16.859 1 97 60 LEU B N 1
ATOM 1459 C CA . LEU B 1 60 ? 10.727 14.891 17.234 1 97 60 LEU B CA 1
ATOM 1460 C C . LEU B 1 60 ? 9.305 15.445 17.25 1 97 60 LEU B C 1
ATOM 1462 O O . LEU B 1 60 ? 9.016 16.406 17.969 1 97 60 LEU B O 1
ATOM 1466 N N . LYS B 1 61 ? 8.453 14.766 16.562 1 95.62 61 LYS B N 1
ATOM 1467 C CA . LYS B 1 61 ? 7.109 15.297 16.344 1 95.62 61 LYS B CA 1
ATOM 1468 C C . LYS B 1 61 ? 6.078 14.508 17.156 1 95.62 61 LYS B C 1
ATOM 1470 O O . LYS B 1 61 ? 4.879 14.773 17.062 1 95.62 61 LYS B O 1
ATOM 1475 N N . THR B 1 62 ? 6.535 13.516 17.859 1 96.38 62 THR B N 1
ATOM 1476 C CA . THR B 1 62 ? 5.602 12.656 18.562 1 96.38 62 THR B CA 1
ATOM 1477 C C . THR B 1 62 ? 6.012 12.5 20.031 1 96.38 62 THR B C 1
ATOM 1479 O O . THR B 1 62 ? 7.145 12.82 20.391 1 96.38 62 THR B O 1
ATOM 1482 N N . ASP B 1 63 ? 5.027 12.094 20.844 1 97.25 63 ASP B N 1
ATOM 1483 C CA . ASP B 1 63 ? 5.297 11.781 22.25 1 97.25 63 ASP B CA 1
ATOM 1484 C C . ASP B 1 63 ? 6.188 10.547 22.359 1 97.25 63 ASP B C 1
ATOM 1486 O O . ASP B 1 63 ? 6.105 9.633 21.547 1 97.25 63 ASP B O 1
ATOM 1490 N N . SER B 1 64 ? 6.977 10.5 23.453 1 97.81 64 SER B N 1
ATOM 1491 C CA . SER B 1 64 ? 7.945 9.43 23.672 1 97.81 64 SER B CA 1
ATOM 1492 C C . SER B 1 64 ? 7.254 8.07 23.797 1 97.81 64 SER B C 1
ATOM 1494 O O . SER B 1 64 ? 7.879 7.031 23.578 1 97.81 64 SER B O 1
ATOM 1496 N N . GLN B 1 65 ? 6.02 8.086 24.062 1 98 65 GLN B N 1
ATOM 1497 C CA . GLN B 1 65 ? 5.297 6.824 24.172 1 98 65 GLN B CA 1
ATOM 1498 C C . GLN B 1 65 ? 5.234 6.094 22.828 1 98 65 GLN B C 1
ATOM 1500 O O . GLN B 1 65 ? 5.043 4.879 22.797 1 98 65 GLN B O 1
ATOM 1505 N N . TYR B 1 66 ? 5.41 6.812 21.75 1 97.75 66 TYR B N 1
ATOM 1506 C CA . TYR B 1 66 ? 5.297 6.223 20.422 1 97.75 66 TYR B CA 1
ATOM 1507 C C . TYR B 1 66 ? 6.668 5.828 19.891 1 97.75 66 TYR B C 1
ATOM 1509 O O . TYR B 1 66 ? 6.77 5.223 18.812 1 97.75 66 TYR B O 1
ATOM 1517 N N . TRP B 1 67 ? 7.723 6.16 20.609 1 97.88 67 TRP B N 1
ATOM 1518 C CA . TRP B 1 67 ? 9.078 5.984 20.109 1 97.88 67 TRP B CA 1
ATOM 1519 C C . TRP B 1 67 ? 9.375 4.512 19.844 1 97.88 67 TRP B C 1
ATOM 1521 O O . TRP B 1 67 ? 10 4.168 18.844 1 97.88 67 TRP B O 1
ATOM 1531 N N . PRO B 1 68 ? 8.914 3.611 20.703 1 98.12 68 PRO B N 1
ATOM 1532 C CA . PRO B 1 68 ? 9.156 2.199 20.391 1 98.12 68 PRO B CA 1
ATOM 1533 C C . PRO B 1 68 ? 8.523 1.768 19.062 1 98.12 68 PRO B C 1
ATOM 1535 O O . PRO B 1 68 ? 9.125 0.993 18.312 1 98.12 68 PRO B O 1
ATOM 1538 N N . VAL B 1 69 ? 7.363 2.232 18.781 1 97.19 69 VAL B N 1
ATOM 1539 C CA . VAL B 1 69 ? 6.688 1.93 17.516 1 97.19 69 VAL B CA 1
ATOM 1540 C C . VAL B 1 69 ? 7.477 2.525 16.359 1 97.19 69 VAL B C 1
ATOM 1542 O O . VAL B 1 69 ? 7.703 1.856 15.344 1 97.19 69 VAL B O 1
ATOM 1545 N N . ILE B 1 70 ? 7.922 3.686 16.484 1 97.75 70 ILE B N 1
ATOM 1546 C CA . ILE B 1 70 ? 8.688 4.387 15.461 1 97.75 70 ILE B CA 1
ATOM 1547 C C . ILE B 1 70 ? 9.984 3.641 15.188 1 97.75 70 ILE B C 1
ATOM 1549 O O . ILE B 1 70 ? 10.367 3.445 14.023 1 97.75 70 ILE B O 1
ATOM 1553 N N . ASP B 1 71 ? 10.633 3.18 16.25 1 98 71 ASP B N 1
ATOM 1554 C CA . ASP B 1 71 ? 11.898 2.471 16.109 1 98 71 ASP B CA 1
ATOM 1555 C C . ASP B 1 71 ? 11.727 1.174 15.328 1 98 71 ASP B C 1
ATOM 1557 O O . ASP B 1 71 ? 12.664 0.713 14.672 1 98 71 ASP B O 1
ATOM 1561 N N . SER B 1 72 ? 10.508 0.679 15.328 1 96.88 72 SER B N 1
ATOM 1562 C CA . SER B 1 72 ? 10.266 -0.603 14.672 1 96.88 72 SER B CA 1
ATOM 1563 C C . SER B 1 72 ? 9.812 -0.41 13.227 1 96.88 72 SER B C 1
ATOM 1565 O O . SER B 1 72 ? 9.695 -1.379 12.477 1 96.88 72 SER B O 1
ATOM 1567 N N . MET B 1 73 ? 9.609 0.812 12.789 1 95.75 73 MET B N 1
ATOM 1568 C CA . MET B 1 73 ? 9.117 1.082 11.445 1 95.75 73 MET B CA 1
ATOM 1569 C C . MET B 1 73 ? 10.211 0.847 10.406 1 95.75 73 MET B C 1
ATOM 1571 O O . MET B 1 73 ? 11.336 1.32 10.57 1 95.75 73 MET B O 1
ATOM 1575 N N . HIS B 1 74 ? 9.828 0.052 9.398 1 94.12 74 HIS B N 1
ATOM 1576 C CA . HIS B 1 74 ? 10.664 -0.114 8.211 1 94.12 74 HIS B CA 1
ATOM 1577 C C . HIS B 1 74 ? 10.188 0.779 7.074 1 94.12 74 HIS B C 1
ATOM 1579 O O . HIS B 1 74 ? 9.211 0.456 6.391 1 94.12 74 HIS B O 1
ATOM 1585 N N . MET B 1 75 ? 10.922 1.815 6.855 1 95.56 75 MET B N 1
ATOM 1586 C CA . MET B 1 75 ? 10.5 2.799 5.863 1 95.56 75 MET B CA 1
ATOM 1587 C C . MET B 1 75 ? 10.875 2.348 4.457 1 95.56 75 MET B C 1
ATOM 1589 O O . MET B 1 75 ? 10.227 2.73 3.482 1 95.56 75 MET B O 1
ATOM 1593 N N . GLY B 1 76 ? 11.891 1.621 4.332 1 95.19 76 GLY B N 1
ATOM 1594 C CA . GLY B 1 76 ? 12.227 1.014 3.053 1 95.19 76 GLY B CA 1
ATOM 1595 C C . GLY B 1 76 ? 13.07 1.908 2.17 1 95.19 76 GLY B C 1
ATOM 1596 O O . GLY B 1 76 ? 12.875 1.962 0.956 1 95.19 76 GLY B O 1
ATOM 1597 N N . ALA B 1 77 ? 13.953 2.656 2.76 1 95.69 77 ALA B N 1
ATOM 1598 C CA . ALA B 1 77 ? 14.938 3.406 1.99 1 95.69 77 ALA B CA 1
ATOM 1599 C C . ALA B 1 77 ? 15.82 2.469 1.163 1 95.69 77 ALA B C 1
ATOM 1601 O O . ALA B 1 77 ? 16.141 1.36 1.6 1 95.69 77 ALA B O 1
ATOM 1602 N N . ILE B 1 78 ? 16.125 2.918 -0.069 1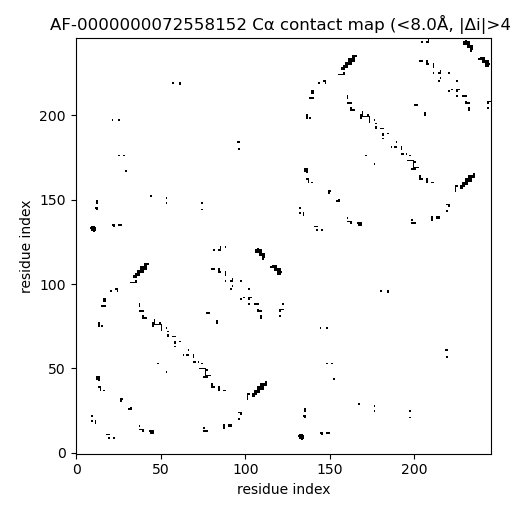 94.88 78 ILE B N 1
ATOM 1603 C CA . ILE B 1 78 ? 17 2.117 -0.915 1 94.88 78 ILE B CA 1
ATOM 1604 C C . ILE B 1 78 ? 18.203 2.955 -1.358 1 94.88 78 ILE B C 1
ATOM 1606 O O . ILE B 1 78 ? 18.188 4.184 -1.244 1 94.88 78 ILE B O 1
ATOM 1610 N N . THR B 1 79 ? 19.281 2.258 -1.78 1 94.44 79 THR B N 1
ATOM 1611 C CA . THR B 1 79 ? 20.484 2.961 -2.223 1 94.44 79 THR B CA 1
ATOM 1612 C C . THR B 1 79 ? 20.766 2.666 -3.691 1 94.44 79 THR B C 1
ATOM 1614 O O . THR B 1 79 ? 21.578 3.354 -4.32 1 94.44 79 THR B O 1
ATOM 1617 N N . ASP B 1 80 ? 20.172 1.653 -4.176 1 95.81 80 ASP B N 1
ATOM 1618 C CA . ASP B 1 80 ? 20.344 1.208 -5.555 1 95.81 80 ASP B CA 1
ATOM 1619 C C . ASP B 1 80 ? 19.047 0.631 -6.117 1 95.81 80 ASP B C 1
ATOM 1621 O O . ASP B 1 80 ? 18.531 -0.362 -5.602 1 95.81 80 ASP B O 1
ATOM 1625 N N . VAL B 1 81 ? 18.594 1.248 -7.18 1 96.19 81 VAL B N 1
ATOM 1626 C CA . VAL B 1 81 ? 17.266 0.937 -7.711 1 96.19 81 VAL B CA 1
ATOM 1627 C C . VAL B 1 81 ? 17.234 -0.505 -8.211 1 96.19 81 VAL B C 1
ATOM 1629 O O . VAL B 1 81 ? 16.344 -1.276 -7.852 1 96.19 81 VAL B O 1
ATOM 1632 N N . GLU B 1 82 ? 18.234 -0.911 -8.961 1 96 82 GLU B N 1
ATOM 1633 C CA . GLU B 1 82 ? 18.25 -2.256 -9.523 1 96 82 GLU B CA 1
ATOM 1634 C C . GLU B 1 82 ? 18.422 -3.312 -8.438 1 96 82 GLU B C 1
ATOM 1636 O O . GLU B 1 82 ? 17.75 -4.355 -8.477 1 96 82 GLU B O 1
ATOM 1641 N N . HIS B 1 83 ? 19.234 -3.041 -7.5 1 96.44 83 HIS B N 1
ATOM 1642 C CA . HIS B 1 83 ? 19.391 -3.973 -6.391 1 96.44 83 HIS B CA 1
ATOM 1643 C C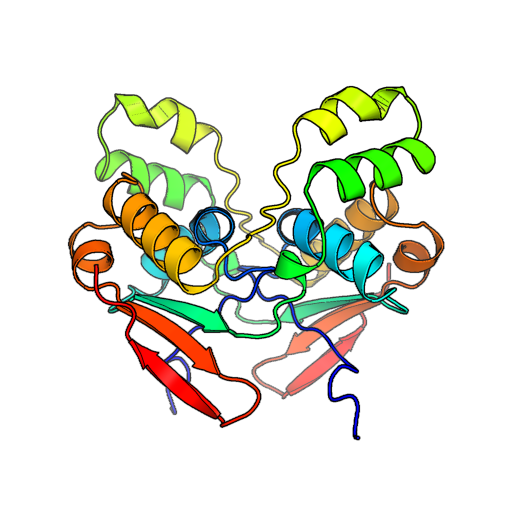 . HIS B 1 83 ? 18.094 -4.137 -5.602 1 96.44 83 HIS B C 1
ATOM 1645 O O . HIS B 1 83 ? 17.766 -5.242 -5.168 1 96.44 83 HIS B O 1
ATOM 1651 N N . SER B 1 84 ? 17.453 -3.039 -5.445 1 96.75 84 SER B N 1
ATOM 1652 C CA . SER B 1 84 ? 16.172 -3.09 -4.734 1 96.75 84 SER B CA 1
ATOM 1653 C C . SER B 1 84 ? 15.172 -3.986 -5.453 1 96.75 84 SER B C 1
ATOM 1655 O O . SER B 1 84 ? 14.453 -4.758 -4.816 1 96.75 84 SER B O 1
ATOM 1657 N N . VAL B 1 85 ? 15.148 -3.859 -6.762 1 97.69 85 VAL B N 1
ATOM 1658 C CA . VAL B 1 85 ? 14.258 -4.707 -7.543 1 97.69 85 VAL B CA 1
ATOM 1659 C C . VAL B 1 85 ? 14.648 -6.172 -7.367 1 97.69 85 VAL B C 1
ATOM 1661 O O . VAL B 1 85 ? 13.789 -7.035 -7.172 1 97.69 85 VAL B O 1
ATOM 1664 N N . ARG B 1 86 ? 15.922 -6.461 -7.398 1 97.12 86 ARG B N 1
ATOM 1665 C CA . ARG B 1 86 ? 16.391 -7.832 -7.234 1 97.12 86 ARG B CA 1
ATOM 1666 C C . ARG B 1 86 ? 16.031 -8.375 -5.855 1 97.12 86 ARG B C 1
ATOM 1668 O O . ARG B 1 86 ? 15.594 -9.516 -5.727 1 97.12 86 ARG B O 1
ATOM 1675 N N . ASP B 1 87 ? 16.25 -7.555 -4.855 1 96.75 87 ASP B N 1
ATOM 1676 C CA . ASP B 1 87 ? 15.875 -7.938 -3.494 1 96.75 87 ASP B CA 1
ATOM 1677 C C . ASP B 1 87 ? 14.383 -8.25 -3.395 1 96.75 87 ASP B C 1
ATOM 1679 O O . ASP B 1 87 ? 13.992 -9.219 -2.738 1 96.75 87 ASP B O 1
ATOM 1683 N N . ASP B 1 88 ? 13.594 -7.422 -4.008 1 97.12 88 ASP B N 1
ATOM 1684 C CA . ASP B 1 88 ? 12.148 -7.609 -3.988 1 97.12 88 ASP B CA 1
ATOM 1685 C C . ASP B 1 88 ? 11.75 -8.898 -4.703 1 97.12 88 ASP B C 1
ATOM 1687 O O . ASP B 1 88 ? 10.875 -9.633 -4.23 1 97.12 88 ASP B O 1
ATOM 1691 N N . LEU B 1 89 ? 12.438 -9.156 -5.844 1 97.19 89 LEU B N 1
ATOM 1692 C CA . LEU B 1 89 ? 12.164 -10.391 -6.566 1 97.19 89 LEU B CA 1
ATOM 1693 C C . LEU B 1 89 ? 12.547 -11.609 -5.727 1 97.19 89 LEU B C 1
ATOM 1695 O O . LEU B 1 89 ? 11.812 -12.602 -5.703 1 97.19 89 LEU B O 1
ATOM 1699 N N . GLU B 1 90 ? 13.633 -11.516 -5.062 1 96.88 90 GLU B N 1
ATOM 1700 C CA . GLU B 1 90 ? 14.07 -12.609 -4.199 1 96.88 90 GLU B CA 1
ATOM 1701 C C . GLU B 1 90 ? 13.086 -12.836 -3.057 1 96.88 90 GLU B C 1
ATOM 1703 O O . GLU B 1 90 ? 12.727 -13.984 -2.762 1 96.88 90 GLU B O 1
ATOM 1708 N N . TRP B 1 91 ? 12.656 -11.797 -2.51 1 97.38 91 TRP B N 1
ATOM 1709 C CA . TRP B 1 91 ? 11.68 -11.898 -1.428 1 97.38 91 TRP B CA 1
ATOM 1710 C C . TRP B 1 91 ? 10.383 -12.516 -1.926 1 97.38 91 TRP B C 1
ATOM 1712 O O . TRP B 1 91 ? 9.805 -13.383 -1.263 1 97.38 91 TRP B O 1
ATOM 1722 N N . LEU B 1 92 ? 9.938 -12.008 -3.059 1 97.25 92 LEU B N 1
ATOM 1723 C CA . LEU B 1 92 ? 8.703 -12.5 -3.658 1 97.25 92 LEU B CA 1
ATOM 1724 C C . LEU B 1 92 ? 8.781 -14 -3.922 1 97.25 92 LEU B C 1
ATOM 1726 O O . LEU B 1 92 ? 7.832 -14.734 -3.65 1 97.25 92 LEU B O 1
ATOM 1730 N N . GLU B 1 93 ? 9.891 -14.414 -4.344 1 95.81 93 GLU B N 1
ATOM 1731 C CA . GLU B 1 93 ? 10.086 -15.836 -4.629 1 95.81 93 GLU B CA 1
ATOM 1732 C C . GLU B 1 93 ? 10.078 -16.656 -3.346 1 95.81 93 GLU B C 1
ATOM 1734 O O . GLU B 1 93 ? 9.641 -17.812 -3.348 1 95.81 93 GLU B O 1
ATOM 1739 N N . ALA B 1 94 ? 10.484 -16.094 -2.291 1 96.31 94 ALA B N 1
ATOM 1740 C CA . ALA B 1 94 ? 10.664 -16.828 -1.037 1 96.31 94 ALA B CA 1
ATOM 1741 C C . ALA B 1 94 ? 9.375 -16.828 -0.216 1 96.31 94 ALA B C 1
ATOM 1743 O O . ALA B 1 94 ? 9.188 -17.672 0.661 1 96.31 94 ALA B O 1
ATOM 1744 N N . THR B 1 95 ? 8.539 -15.875 -0.43 1 97 95 THR B N 1
ATOM 1745 C CA . THR B 1 95 ? 7.355 -15.742 0.41 1 97 95 THR B CA 1
ATOM 1746 C C . THR B 1 95 ? 6.406 -16.922 0.205 1 97 95 THR B C 1
ATOM 1748 O O . THR B 1 95 ? 6.195 -17.359 -0.926 1 97 95 THR B O 1
ATOM 1751 N N . PRO B 1 96 ? 5.77 -17.422 1.233 1 96.75 96 PRO B N 1
ATOM 1752 C CA . PRO B 1 96 ? 4.836 -18.547 1.116 1 96.75 96 PRO B CA 1
ATOM 1753 C C . PRO B 1 96 ? 3.406 -18.094 0.827 1 96.75 96 PRO B C 1
ATOM 1755 O O . PRO B 1 96 ? 2.508 -18.938 0.691 1 96.75 96 PRO B O 1
ATOM 1758 N N . PHE B 1 97 ? 3.207 -16.828 0.692 1 97.25 97 PHE B N 1
ATOM 1759 C CA . PHE B 1 97 ? 1.837 -16.328 0.699 1 97.25 97 PHE B CA 1
ATOM 1760 C C . PHE B 1 97 ? 1.389 -15.969 -0.711 1 97.25 97 PHE B C 1
ATOM 1762 O O . PHE B 1 97 ? 0.256 -15.523 -0.911 1 97.25 97 PHE B O 1
ATOM 1769 N N . VAL B 1 98 ? 2.285 -16.109 -1.662 1 96.94 98 VAL B N 1
ATOM 1770 C CA . VAL B 1 98 ? 1.989 -15.891 -3.074 1 96.94 98 VAL B CA 1
ATOM 1771 C C . VAL B 1 98 ? 2.252 -17.172 -3.865 1 96.94 98 VAL B C 1
ATOM 1773 O O . VAL B 1 98 ? 3.244 -17.859 -3.625 1 96.94 98 VAL B O 1
ATOM 1776 N N . ARG B 1 99 ? 1.314 -17.484 -4.719 1 95.12 99 ARG B N 1
ATOM 1777 C CA . ARG B 1 99 ? 1.448 -18.734 -5.461 1 95.12 99 ARG B CA 1
ATOM 1778 C C . ARG B 1 99 ? 2.766 -18.781 -6.227 1 95.12 99 ARG B C 1
ATOM 1780 O O . ARG B 1 99 ? 3.189 -17.781 -6.801 1 95.12 99 ARG B O 1
ATOM 1787 N N . LYS B 1 100 ? 3.275 -19.922 -6.309 1 94.75 100 LYS B N 1
ATOM 1788 C CA . LYS B 1 100 ? 4.609 -20.109 -6.867 1 94.75 100 LYS B CA 1
ATOM 1789 C C . LYS B 1 100 ? 4.621 -19.828 -8.367 1 94.75 100 LYS B C 1
ATOM 1791 O O . LYS B 1 100 ? 5.605 -19.297 -8.898 1 94.75 100 LYS B O 1
ATOM 1796 N N . ASP B 1 101 ? 3.607 -20.188 -9.039 1 95.38 101 ASP B N 1
ATOM 1797 C CA . ASP B 1 101 ? 3.576 -19.938 -10.477 1 95.38 101 ASP B CA 1
ATOM 1798 C C . ASP B 1 101 ? 3.604 -18.453 -10.781 1 95.38 101 ASP B C 1
ATOM 1800 O O . ASP B 1 101 ? 4.105 -18.031 -11.828 1 95.38 101 ASP B O 1
ATOM 1804 N N . LEU B 1 102 ? 3.016 -17.594 -9.852 1 95.69 102 LEU B N 1
ATOM 1805 C CA . LEU B 1 102 ? 3.064 -16.141 -10.008 1 95.69 102 LEU B CA 1
ATOM 1806 C C . LEU B 1 102 ? 4.469 -15.609 -9.734 1 95.69 102 LEU B C 1
ATOM 1808 O O . LEU B 1 102 ? 4.98 -14.773 -10.484 1 95.69 102 LEU B O 1
ATOM 1812 N N . THR B 1 103 ? 5.094 -16.141 -8.695 1 96.12 103 THR B N 1
ATOM 1813 C CA . THR B 1 103 ? 6.391 -15.602 -8.297 1 96.12 103 THR B CA 1
ATOM 1814 C C . THR B 1 103 ? 7.473 -16.016 -9.289 1 96.12 103 THR B C 1
ATOM 1816 O O . THR B 1 103 ? 8.422 -15.273 -9.539 1 96.12 103 THR B O 1
ATOM 1819 N N . GLU B 1 104 ? 7.309 -17.156 -9.922 1 93.44 104 GLU B N 1
ATOM 1820 C CA . GLU B 1 104 ? 8.281 -17.641 -10.898 1 93.44 104 GLU B CA 1
ATOM 1821 C C . GLU B 1 104 ? 8.234 -16.828 -12.188 1 93.44 104 GLU B C 1
ATOM 1823 O O . GLU B 1 104 ? 9.242 -16.719 -12.883 1 93.44 104 GLU B O 1
ATOM 1828 N N . ARG B 1 105 ? 7.117 -16.234 -12.414 1 93.69 105 ARG B N 1
ATOM 1829 C CA . ARG B 1 105 ? 6.949 -15.492 -13.656 1 93.69 105 ARG B CA 1
ATOM 1830 C C . ARG B 1 105 ? 7.043 -13.992 -13.406 1 93.69 105 ARG B C 1
ATOM 1832 O O . ARG B 1 105 ? 6.922 -13.195 -14.344 1 93.69 105 ARG B O 1
ATOM 1839 N N . ALA B 1 106 ? 7.305 -13.672 -12.242 1 96.56 106 ALA B N 1
ATOM 1840 C CA . ALA B 1 106 ? 7.359 -12.25 -11.906 1 96.56 106 ALA B CA 1
ATOM 1841 C C . ALA B 1 106 ? 8.547 -11.578 -12.594 1 96.56 106 ALA B C 1
ATOM 1843 O O . ALA B 1 106 ? 9.625 -12.156 -12.695 1 96.56 106 ALA B O 1
ATOM 1844 N N . ARG B 1 107 ? 8.352 -10.383 -13.055 1 96.69 107 ARG B N 1
ATOM 1845 C CA . ARG B 1 107 ? 9.391 -9.609 -13.727 1 96.69 107 ARG B CA 1
ATOM 1846 C C . ARG B 1 107 ? 9.719 -8.336 -12.945 1 96.69 107 ARG B C 1
ATOM 1848 O O . ARG B 1 107 ? 8.836 -7.734 -12.328 1 96.69 107 ARG B O 1
ATOM 1855 N N . GLY B 1 108 ? 10.984 -8.023 -12.969 1 97.56 108 GLY B N 1
ATOM 1856 C CA . GLY B 1 108 ? 11.469 -6.77 -12.414 1 97.56 108 GLY B CA 1
ATOM 1857 C C . GLY B 1 108 ? 11.852 -5.754 -13.469 1 97.56 108 GLY B C 1
ATOM 1858 O O . GLY B 1 108 ? 12.523 -6.094 -14.445 1 97.56 108 GLY B O 1
ATOM 1859 N N . LEU B 1 109 ? 11.383 -4.562 -13.312 1 98 109 LEU B N 1
ATOM 1860 C CA . LEU B 1 109 ? 11.617 -3.496 -14.281 1 98 109 LEU B CA 1
ATOM 1861 C C . LEU B 1 109 ? 12.062 -2.215 -13.586 1 98 109 LEU B C 1
ATOM 1863 O O . LEU B 1 109 ? 11.688 -1.966 -12.438 1 98 109 LEU B O 1
ATOM 1867 N 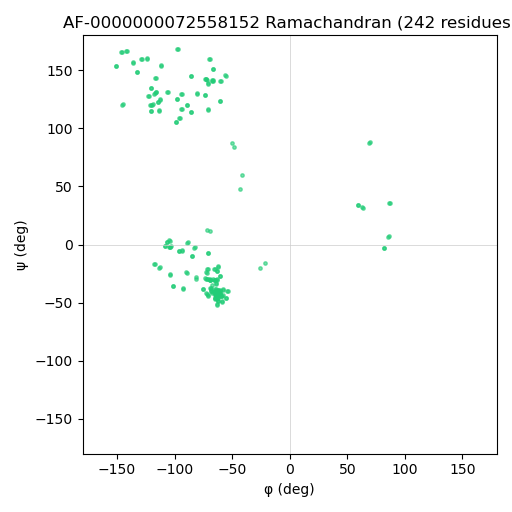N . VAL B 1 110 ? 12.875 -1.488 -14.297 1 97.88 110 VAL B N 1
ATOM 1868 C CA . VAL B 1 110 ? 13.211 -0.136 -13.867 1 97.88 110 VAL B CA 1
ATOM 1869 C C . VAL B 1 110 ? 12.781 0.87 -14.93 1 97.88 110 VAL B C 1
ATOM 1871 O O . VAL B 1 110 ? 13.188 0.761 -16.094 1 97.88 110 VAL B O 1
ATOM 1874 N N . PHE B 1 111 ? 11.93 1.75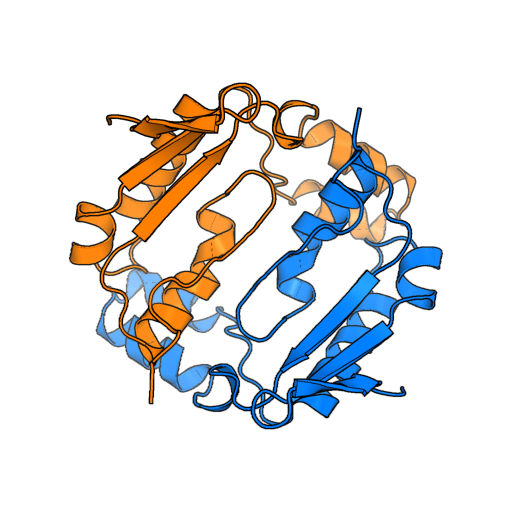9 -14.539 1 97.75 111 PHE B N 1
ATOM 1875 C CA . PHE B 1 111 ? 11.484 2.848 -15.406 1 97.75 111 PHE B CA 1
ATOM 1876 C C . PHE B 1 111 ? 12.406 4.055 -15.273 1 97.75 111 PHE B C 1
ATOM 1878 O O . PHE B 1 111 ? 12.555 4.609 -14.18 1 97.75 111 PHE B O 1
ATOM 1885 N N . ASP B 1 112 ? 13.023 4.465 -16.375 1 96.5 112 ASP B N 1
ATOM 1886 C CA . ASP B 1 112 ? 13.852 5.668 -16.375 1 96.5 112 ASP B CA 1
ATOM 1887 C C . ASP B 1 112 ? 13 6.918 -16.609 1 96.5 112 ASP B C 1
ATOM 1889 O O . ASP B 1 112 ? 12.508 7.145 -17.719 1 96.5 112 ASP B O 1
ATOM 1893 N N . VAL B 1 113 ? 12.945 7.715 -15.633 1 93.62 113 VAL B N 1
ATOM 1894 C CA . VAL B 1 113 ? 12.023 8.852 -15.672 1 93.62 113 VAL B CA 1
ATOM 1895 C C . VAL B 1 113 ? 12.523 9.891 -16.672 1 93.62 113 VAL B C 1
ATOM 1897 O O . VAL B 1 113 ? 11.734 10.648 -17.234 1 93.62 113 VAL B O 1
ATOM 1900 N N . LYS B 1 114 ? 13.82 9.992 -16.875 1 94.31 114 LYS B N 1
ATOM 1901 C CA . LYS B 1 114 ? 14.406 10.992 -17.766 1 94.31 114 LYS B CA 1
ATOM 1902 C C . LYS B 1 114 ? 14.203 10.617 -19.219 1 94.31 114 LYS B C 1
ATOM 1904 O O . LYS B 1 114 ? 13.828 11.461 -20.047 1 94.31 114 LYS B O 1
ATOM 1909 N N . THR B 1 115 ? 14.297 9.336 -19.547 1 95.44 115 THR B N 1
ATOM 1910 C CA . THR B 1 115 ? 14.281 8.922 -20.953 1 95.44 115 THR B CA 1
ATOM 1911 C C . THR B 1 115 ? 12.938 8.32 -21.328 1 95.44 115 THR B C 1
ATOM 1913 O O . THR B 1 115 ? 12.594 8.227 -22.516 1 95.44 115 THR B O 1
ATOM 1916 N N . GLY B 1 116 ? 12.242 7.781 -20.266 1 95.12 116 GLY B N 1
ATOM 1917 C CA . GLY B 1 116 ? 10.992 7.078 -20.516 1 95.12 116 GLY B CA 1
ATOM 1918 C C . GLY B 1 116 ? 11.188 5.617 -20.875 1 95.12 116 GLY B C 1
ATOM 1919 O O . GLY B 1 116 ? 10.219 4.906 -21.156 1 95.12 116 GLY B O 1
ATOM 1920 N N . LEU B 1 117 ? 12.344 5.16 -20.797 1 95.5 117 LEU B N 1
ATOM 1921 C CA . LEU B 1 117 ? 12.648 3.773 -21.125 1 95.5 117 LEU B CA 1
ATOM 1922 C C . LEU B 1 117 ? 12.414 2.859 -19.922 1 95.5 117 LEU B C 1
ATOM 1924 O O . LEU B 1 117 ? 12.57 3.283 -18.781 1 95.5 117 LEU B O 1
ATOM 1928 N N . VAL B 1 118 ? 11.977 1.702 -20.234 1 96.12 118 VAL B N 1
ATOM 1929 C CA . VAL B 1 118 ? 11.797 0.652 -19.234 1 96.12 118 VAL B CA 1
ATOM 1930 C C . VAL B 1 118 ? 12.797 -0.473 -19.484 1 96.12 118 VAL B C 1
ATOM 1932 O O . VAL B 1 118 ? 12.859 -1.026 -20.578 1 96.12 118 VAL B O 1
ATOM 1935 N N . ASN B 1 119 ? 13.578 -0.776 -18.438 1 95.69 119 ASN B N 1
ATOM 1936 C CA . ASN B 1 119 ? 14.633 -1.782 -18.547 1 95.69 119 ASN B CA 1
ATOM 1937 C C . ASN B 1 119 ? 14.359 -2.975 -17.625 1 95.69 119 ASN B C 1
ATOM 1939 O O . ASN B 1 119 ? 14.039 -2.803 -16.453 1 95.69 119 ASN B O 1
ATOM 1943 N N . PRO B 1 120 ? 14.484 -4.156 -18.219 1 95.94 120 PRO B N 1
ATOM 1944 C CA . PRO B 1 120 ? 14.344 -5.328 -17.359 1 95.94 120 PRO B CA 1
ATOM 1945 C C . PRO B 1 120 ? 15.531 -5.508 -16.422 1 95.94 120 PRO B C 1
ATOM 1947 O O . PRO B 1 120 ? 16.656 -5.133 -16.75 1 95.94 120 PRO B O 1
ATOM 1950 N N . VAL B 1 121 ? 15.133 -5.863 -15.18 1 91.69 121 VAL B N 1
ATOM 1951 C CA . VAL B 1 121 ? 16.172 -6.219 -14.219 1 91.69 121 VAL B CA 1
ATOM 1952 C C . VAL B 1 121 ? 16.359 -7.73 -14.203 1 91.69 121 VAL B C 1
ATOM 1954 O O . VAL B 1 121 ? 15.406 -8.484 -14.031 1 91.69 121 VAL B O 1
ATOM 1957 N N . THR B 1 122 ? 17.422 -8.203 -14.703 1 76.38 122 THR B N 1
ATOM 1958 C CA . THR B 1 122 ? 17.719 -9.633 -14.742 1 76.38 122 THR B CA 1
ATOM 1959 C C . THR B 1 122 ? 18.25 -10.109 -13.391 1 76.38 122 THR B C 1
ATOM 1961 O O . THR B 1 122 ? 19 -9.398 -12.727 1 76.38 122 THR B O 1
ATOM 1964 N N . GLN B 1 123 ? 17.625 -11.227 -12.883 1 63.44 123 GLN B N 1
ATOM 1965 C CA . GLN B 1 123 ? 18.172 -11.859 -11.688 1 63.44 123 GLN B CA 1
ATOM 1966 C C . GLN B 1 123 ? 19.609 -12.312 -11.914 1 63.44 123 GLN B C 1
ATOM 1968 O O . GLN B 1 123 ? 19.984 -12.648 -13.031 1 63.44 123 GLN B O 1
#

Nearest PDB structures (foldseek):
  5ztp-assembly1_B  TM=9.266E-01  e=8.792E-11  Glaciozyma antarctica
  6jqc-assembly1_B  TM=8.857E-01  e=6.808E-09  Aspergillus fumigatus Af293
  3las-assembly1_B  TM=8.872E-01  e=1.279E-08  Streptococcus mutans
  1g5c-assembly3_F  TM=8.250E-01  e=4.364E-07  Methanothermobacter thermautotrophicus
  1g5c-assembly3_E  TM=7.299E-01  e=1.916E-05  Methanothermobacter thermautotrophicus

Sequence (246 aa):
MTVLAEVIIHRNAGGNVRHALRNMIILDEVLGLKEIALVHHTDCSTLRFRDDDIRRSLKLKTDSQYWPVIDSMHMGAITDVEHSVRDDLEWLEATPFVRKDLTERARGLVFDVKTGLVNPVTQMTVLAEVIIHRNAGGNVRHALRNMIILDEVLGLKEIALVHHTDCSTLRFRDDDIRRSLKLKTDSQYWPVIDSMHMGAITDVEHSVRDDLEWLEATPFVRKDLTERARGLVFDVKTGLVNPVTQ